Protein AF-A0A1W2CG75-F1 (afdb_monomer)

Solvent-accessible surface area (backbone atoms only — not comparable to full-atom values): 14588 Å² total; per-residue (Å²): 140,86,76,88,82,89,88,82,90,78,86,86,83,87,90,81,92,85,84,88,82,90,79,92,77,87,91,78,92,87,86,83,87,84,87,83,80,86,81,89,70,98,80,80,89,56,67,46,68,79,80,46,62,81,39,67,31,25,18,60,42,40,26,74,78,61,31,63,54,47,16,45,19,46,30,56,9,50,51,56,54,48,52,44,49,51,52,38,46,58,55,46,71,78,49,66,91,87,52,25,35,79,79,51,88,42,75,57,55,77,76,45,51,65,92,50,36,82,64,42,26,59,67,50,49,52,49,51,52,53,49,53,57,50,49,31,54,37,17,46,70,50,38,80,80,70,54,43,21,58,47,48,44,50,50,53,50,48,10,38,51,50,34,50,53,53,49,70,74,43,68,68,80,58,44,49,88,66,84,82,68,74,88,60,85,62,48,61,34,70,65,69,75,48,62,56,68,51,56,58,51,68,58,89,52,87,69,53,91,86,41,74,86,22,77,93,37,25,88,40,66,73,62,69,85,87,88,87,82,90,132

Secondary structure (DSSP, 8-state):
----------------------------S---S---------------HHHHTT-TT--HHHHHHH-HHHHHHHHHHHHHHHHHHHHHHHHHHTS-TT-BGGGS--SHHHHS-GGGTTT-BHHHHHHHHHHHHHHHHHHHTT-----SSHHHHHHHHHHHHHHHHHHHHS-TTTS--TTS----TTHHHHHHTS-HHHHHHTSSPPPPTTSTTSGGGTTS-TTSS-SSS--

Structure (mmCIF, N/CA/C/O backbone):
data_AF-A0A1W2CG75-F1
#
_entry.id   AF-A0A1W2CG75-F1
#
loop_
_atom_site.group_PDB
_atom_site.id
_atom_site.type_symbol
_atom_site.label_atom_id
_atom_site.label_alt_id
_atom_site.label_comp_id
_atom_site.label_asym_id
_atom_site.label_entity_id
_atom_site.label_seq_id
_atom_site.pdbx_PDB_ins_code
_atom_site.Cartn_x
_atom_site.Cartn_y
_atom_site.Cartn_z
_atom_site.occupancy
_atom_site.B_iso_or_equiv
_atom_site.auth_seq_id
_atom_site.auth_comp_id
_atom_site.auth_asym_id
_atom_site.auth_atom_id
_atom_site.pdbx_PDB_model_num
ATOM 1 N N . MET A 1 1 ? -61.234 62.259 -27.366 1.00 42.19 1 MET A N 1
ATOM 2 C CA . MET A 1 1 ? -59.955 62.159 -26.633 1.00 42.19 1 MET A CA 1
ATOM 3 C C . MET A 1 1 ? -58.916 61.654 -27.621 1.00 42.19 1 MET A C 1
ATOM 5 O O . MET A 1 1 ? -59.066 60.572 -28.166 1.00 42.19 1 MET A O 1
ATOM 9 N N . ALA A 1 2 ? -58.030 62.573 -27.986 1.00 33.81 2 ALA A N 1
ATOM 10 C CA . ALA A 1 2 ? -57.120 62.623 -29.136 1.00 33.81 2 ALA A CA 1
ATOM 11 C C . ALA A 1 2 ? -55.758 61.966 -28.809 1.00 33.81 2 ALA A C 1
ATOM 13 O O . ALA A 1 2 ? -55.454 61.846 -27.632 1.00 33.81 2 ALA A O 1
ATOM 14 N N . HIS A 1 3 ? -54.846 61.567 -29.703 1.00 32.91 3 HIS A N 1
ATOM 15 C CA . HIS A 1 3 ? -54.695 61.576 -31.165 1.00 32.91 3 HIS A CA 1
ATOM 16 C C . HIS A 1 3 ? -53.514 60.609 -31.481 1.00 32.91 3 HIS A C 1
ATOM 18 O O . HIS A 1 3 ? -52.529 60.599 -30.748 1.00 32.91 3 HIS A O 1
ATOM 24 N N . LYS A 1 4 ? -53.564 59.841 -32.584 1.00 38.38 4 LYS A N 1
ATOM 25 C CA . LYS A 1 4 ? -52.361 59.415 -33.359 1.00 38.38 4 LYS A CA 1
ATOM 26 C C . LYS A 1 4 ? -51.575 60.678 -33.790 1.00 38.38 4 LYS A C 1
ATOM 28 O O . LYS A 1 4 ? -52.270 61.672 -34.013 1.00 38.38 4 LYS A O 1
ATOM 33 N N . PRO A 1 5 ? -50.233 60.687 -34.011 1.00 41.50 5 PRO A N 1
ATOM 34 C CA . PRO A 1 5 ? -49.658 60.123 -35.257 1.00 41.50 5 PRO A CA 1
ATOM 35 C C . PRO A 1 5 ? -48.157 59.691 -35.273 1.00 41.50 5 PRO A C 1
ATOM 37 O O . PRO A 1 5 ? -47.325 60.227 -34.558 1.00 41.50 5 PRO A O 1
ATOM 40 N N . THR A 1 6 ? -47.872 58.683 -36.115 1.00 35.47 6 THR A N 1
ATOM 41 C CA . THR A 1 6 ? -46.955 58.585 -37.295 1.00 35.47 6 THR A CA 1
ATOM 42 C C . THR A 1 6 ? -45.613 59.386 -37.421 1.00 35.47 6 THR A C 1
ATOM 44 O O . THR A 1 6 ? -45.336 60.260 -36.614 1.00 35.47 6 THR A O 1
ATOM 47 N N . PRO A 1 7 ? -44.724 59.070 -38.407 1.00 54.69 7 PRO A N 1
ATOM 48 C CA . PRO A 1 7 ? -43.283 58.823 -38.220 1.00 54.69 7 PRO A CA 1
ATOM 49 C C . PRO A 1 7 ? -42.386 59.861 -38.943 1.00 54.69 7 PRO A C 1
ATOM 51 O O . PRO A 1 7 ? -42.894 60.762 -39.603 1.00 54.69 7 PRO A O 1
ATOM 54 N N . SER A 1 8 ? -41.052 59.721 -38.922 1.00 31.75 8 SER A N 1
ATOM 55 C CA . SER A 1 8 ? -40.214 60.320 -39.980 1.00 31.75 8 SER A CA 1
ATOM 56 C C . SER A 1 8 ? -38.826 59.688 -40.085 1.00 31.75 8 SER A C 1
ATOM 58 O O . SER A 1 8 ? -38.009 59.768 -39.176 1.00 31.75 8 SER A O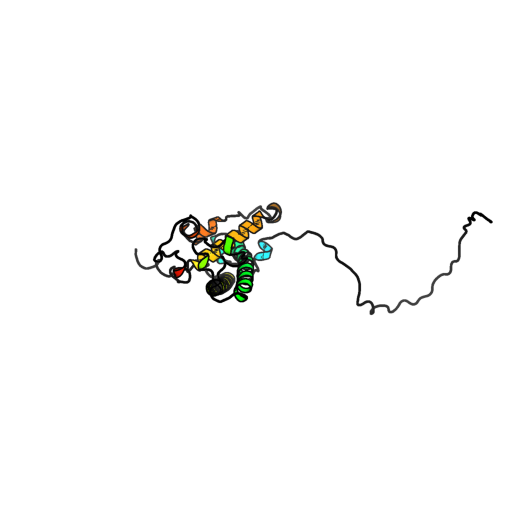 1
ATOM 60 N N . SER A 1 9 ? -38.562 59.132 -41.265 1.00 33.94 9 SER A N 1
ATOM 61 C CA . SER A 1 9 ? -37.244 58.897 -41.858 1.00 33.94 9 SER A CA 1
ATOM 62 C C . SER A 1 9 ? -36.391 60.170 -41.920 1.00 33.94 9 SER A C 1
ATOM 64 O O . SER A 1 9 ? -36.967 61.242 -42.134 1.00 33.94 9 SER A O 1
ATOM 66 N N . LYS A 1 10 ? -35.057 60.027 -41.888 1.00 36.34 10 LYS A N 1
ATOM 67 C CA . LYS A 1 10 ? -34.089 60.581 -42.866 1.00 36.34 10 LYS A CA 1
ATOM 68 C C . LYS A 1 10 ? -32.646 60.472 -42.338 1.00 36.34 10 LYS A C 1
ATOM 70 O O . LYS A 1 10 ? -32.276 61.142 -41.384 1.00 36.34 10 LYS A O 1
ATOM 75 N N . GLU A 1 11 ? -31.840 59.660 -43.020 1.00 34.34 11 GLU A N 1
ATOM 76 C CA . GLU A 1 11 ? -30.407 59.908 -43.277 1.00 34.34 11 GLU A CA 1
ATOM 77 C C . GLU A 1 11 ? -30.195 61.349 -43.811 1.00 34.34 11 GLU A C 1
ATOM 79 O O . GLU A 1 11 ? -31.144 61.869 -44.416 1.00 34.34 11 GLU A O 1
ATOM 84 N N . PRO A 1 12 ? -29.008 62.012 -43.693 1.00 41.44 12 PRO A N 1
ATOM 85 C CA . PRO A 1 12 ? -27.819 61.539 -44.426 1.00 41.44 12 PRO A CA 1
ATOM 86 C C . PRO A 1 12 ? -26.401 62.023 -43.995 1.00 41.44 12 PRO A C 1
ATOM 88 O O . PRO A 1 12 ? -26.209 62.937 -43.204 1.00 41.44 12 PRO A O 1
ATOM 91 N N . ASN A 1 13 ? -25.420 61.418 -44.677 1.00 28.72 13 ASN A N 1
ATOM 92 C CA . ASN A 1 13 ? -24.175 61.965 -45.252 1.00 28.72 13 ASN A CA 1
ATOM 93 C C . ASN A 1 13 ? -23.041 62.600 -44.409 1.00 28.72 13 ASN A C 1
ATOM 95 O O . ASN A 1 13 ? -23.116 63.731 -43.951 1.00 28.72 13 ASN A O 1
ATOM 99 N N . MET A 1 14 ? -21.891 61.913 -44.503 1.00 27.62 14 MET A N 1
ATOM 100 C CA . MET A 1 14 ? -20.596 62.358 -45.063 1.00 27.62 14 MET A CA 1
ATOM 101 C C . MET A 1 14 ? -19.855 63.618 -44.550 1.00 27.62 14 MET A C 1
ATOM 103 O O . MET A 1 14 ? -20.253 64.749 -44.795 1.00 27.62 14 MET A O 1
ATOM 107 N N . LYS A 1 15 ? -18.585 63.331 -44.194 1.00 32.50 15 LYS A N 1
ATOM 108 C CA . LYS A 1 15 ? -17.316 64.035 -44.524 1.00 32.50 15 LYS A CA 1
ATOM 109 C C . LYS A 1 15 ? -16.876 65.250 -43.685 1.00 32.50 15 LYS A C 1
ATOM 111 O O . LYS A 1 15 ? -17.290 66.369 -43.941 1.00 32.50 15 LYS A O 1
ATOM 116 N N . SER A 1 16 ? -15.791 65.052 -42.930 1.00 36.25 16 SER A N 1
ATOM 117 C CA . SER A 1 16 ? -14.468 65.705 -43.112 1.00 36.25 16 SER A CA 1
ATOM 118 C C . SER A 1 16 ? -13.458 64.935 -42.233 1.00 36.25 16 SER A C 1
ATOM 120 O O . SER A 1 16 ? -13.765 64.590 -41.103 1.00 36.25 16 SER A O 1
ATOM 122 N N . ARG A 1 17 ? -12.380 64.309 -42.725 1.00 31.50 17 ARG A N 1
ATOM 123 C CA . ARG A 1 17 ? -11.099 64.819 -43.250 1.00 31.50 17 ARG A CA 1
ATOM 124 C C . ARG A 1 17 ? -10.475 65.936 -42.399 1.00 31.50 17 ARG A C 1
ATOM 126 O O . ARG A 1 17 ? -10.756 67.099 -42.639 1.00 31.50 17 ARG A O 1
ATOM 133 N N . ASN A 1 18 ? -9.555 65.560 -41.505 1.00 33.88 18 ASN A N 1
ATOM 134 C CA . ASN A 1 18 ? -8.252 66.217 -41.359 1.00 33.88 18 ASN A CA 1
ATOM 135 C C . ASN A 1 18 ? -7.201 65.242 -40.801 1.00 33.88 18 ASN A C 1
ATOM 137 O O . ASN A 1 18 ? -7.512 64.323 -40.053 1.00 33.88 18 ASN A O 1
ATOM 141 N N . LYS A 1 19 ? -5.983 65.409 -41.317 1.00 33.59 19 LYS A N 1
ATOM 142 C CA . LYS A 1 19 ? -4.799 64.538 -41.248 1.00 33.59 19 LYS A CA 1
ATOM 143 C C . LYS A 1 19 ? -3.873 64.962 -40.070 1.00 33.59 19 LYS A C 1
ATOM 145 O O . LYS A 1 19 ? -4.234 65.901 -39.367 1.00 33.59 19 LYS A O 1
ATOM 150 N N . PRO A 1 20 ? -2.749 64.258 -39.822 1.00 42.00 20 PRO A N 1
ATOM 151 C CA . PRO A 1 20 ? -2.248 63.880 -38.498 1.00 42.00 20 PRO A CA 1
ATOM 152 C C . PRO A 1 20 ? -1.325 64.931 -37.868 1.00 42.00 20 PRO A C 1
ATOM 154 O O . PRO A 1 20 ? -0.797 65.778 -38.582 1.00 42.00 20 PRO A O 1
ATOM 157 N N . ASN A 1 21 ? -1.057 64.804 -36.565 1.00 29.53 21 ASN A N 1
ATOM 158 C CA . ASN A 1 21 ? 0.247 65.175 -36.021 1.00 29.53 21 ASN A CA 1
ATOM 159 C C . ASN A 1 21 ? 0.585 64.377 -34.753 1.00 29.53 21 ASN A C 1
ATOM 161 O O . ASN A 1 21 ? -0.132 64.425 -33.759 1.00 29.53 21 ASN A O 1
ATOM 165 N N . GLU A 1 22 ? 1.663 63.611 -34.895 1.00 33.72 22 GLU A N 1
ATOM 166 C CA . GLU A 1 22 ? 2.703 63.241 -33.933 1.00 33.72 22 GLU A CA 1
ATOM 167 C C . GLU A 1 22 ? 2.470 63.560 -32.449 1.00 33.72 22 GLU A C 1
ATOM 169 O O . GLU A 1 22 ? 2.618 64.694 -32.001 1.00 33.72 22 GLU A O 1
ATOM 174 N N . SER A 1 23 ? 2.292 62.494 -31.672 1.00 35.03 23 SER A N 1
ATOM 175 C CA . SER A 1 23 ? 2.999 62.324 -30.400 1.00 35.03 23 SER A CA 1
ATOM 176 C C . SER A 1 23 ? 3.017 60.836 -30.037 1.00 35.03 23 SER A C 1
ATOM 178 O O . SER A 1 23 ? 2.298 60.376 -29.152 1.00 35.03 23 SER A O 1
ATOM 180 N N . GLU A 1 24 ? 3.826 60.064 -30.764 1.00 41.00 24 GLU A N 1
ATOM 181 C CA . GLU A 1 24 ? 4.338 58.791 -30.262 1.00 41.00 24 GLU A CA 1
ATOM 182 C C . GLU A 1 24 ? 5.302 59.092 -29.114 1.00 41.00 24 GLU A C 1
ATOM 184 O O . GLU A 1 24 ? 6.406 59.590 -29.338 1.00 41.00 24 GLU A O 1
ATOM 189 N N . LYS A 1 25 ? 4.867 58.822 -27.884 1.00 37.81 25 LYS A N 1
ATOM 190 C CA . LYS A 1 25 ? 5.660 58.176 -26.829 1.00 37.81 25 LYS A CA 1
ATOM 191 C C . LYS A 1 25 ? 4.837 58.102 -25.548 1.00 37.81 25 LYS A C 1
ATOM 193 O O . LYS A 1 25 ? 4.149 59.053 -25.187 1.00 37.81 25 LYS A O 1
ATOM 198 N N . THR A 1 26 ? 5.038 56.996 -24.834 1.00 33.47 26 THR A N 1
ATOM 199 C CA . THR A 1 26 ? 4.625 56.718 -23.446 1.00 33.47 26 THR A CA 1
ATOM 200 C C . THR A 1 26 ? 3.153 56.359 -23.221 1.00 33.47 26 THR A C 1
ATOM 202 O O . THR A 1 26 ? 2.381 57.178 -22.743 1.00 33.47 26 THR A O 1
ATOM 205 N N . ILE A 1 27 ? 2.799 55.096 -23.501 1.00 33.00 27 ILE A N 1
ATOM 206 C CA . ILE A 1 27 ? 1.827 54.322 -22.703 1.00 33.00 27 ILE A CA 1
ATOM 207 C C . ILE A 1 27 ? 2.346 52.874 -22.611 1.00 33.00 27 ILE A C 1
ATOM 209 O O . ILE A 1 27 ? 1.878 51.974 -23.299 1.00 33.00 27 ILE A O 1
ATOM 213 N N . GLU A 1 28 ? 3.368 52.672 -21.789 1.00 36.75 28 GLU A N 1
ATOM 214 C CA . GLU A 1 28 ? 3.550 51.431 -21.033 1.00 36.75 28 GLU A CA 1
ATOM 215 C C . GLU A 1 28 ? 3.392 51.834 -19.564 1.00 36.75 28 GLU A C 1
ATOM 217 O O . GLU A 1 28 ? 3.806 52.931 -19.199 1.00 36.75 28 GLU A O 1
ATOM 222 N N . GLU A 1 29 ? 2.782 50.960 -18.763 1.00 40.16 29 GLU A N 1
ATOM 223 C CA . GLU A 1 29 ? 2.487 51.129 -17.328 1.00 40.16 29 GLU A CA 1
ATOM 224 C C . GLU A 1 29 ? 1.211 51.918 -16.984 1.00 40.16 29 GLU A C 1
ATOM 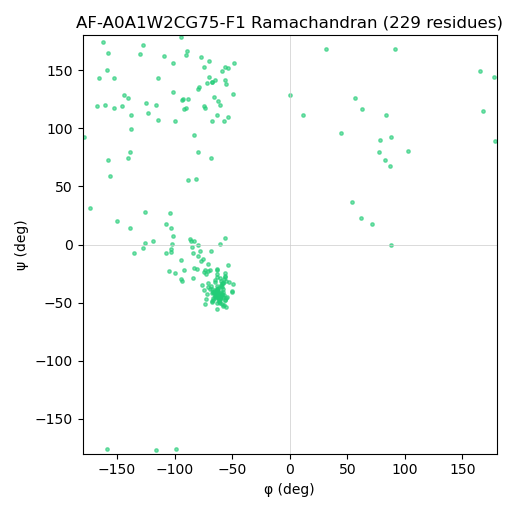226 O O . GLU A 1 29 ? 1.260 53.038 -16.501 1.00 40.16 29 GLU A O 1
ATOM 231 N N . GLU A 1 30 ? 0.049 51.292 -17.203 1.00 36.06 30 GLU A N 1
ATOM 232 C CA . GLU A 1 30 ? -1.046 51.200 -16.212 1.00 36.06 30 GLU A CA 1
ATOM 233 C C . GLU A 1 30 ? -2.236 50.451 -16.836 1.00 36.06 30 GLU A C 1
ATOM 235 O O . GLU A 1 30 ? -3.121 51.032 -17.455 1.00 36.06 30 GLU A O 1
ATOM 240 N N . ASN A 1 31 ? -2.244 49.123 -16.705 1.00 30.28 31 ASN A N 1
ATOM 241 C CA . ASN A 1 31 ? -3.458 48.303 -16.808 1.00 30.28 31 ASN A CA 1
ATOM 242 C C . ASN A 1 31 ? -3.246 46.992 -16.040 1.00 30.28 31 ASN A C 1
ATOM 244 O O . ASN A 1 31 ? -3.311 45.884 -16.570 1.00 30.28 31 ASN A O 1
ATOM 248 N N . THR A 1 32 ? -2.960 47.132 -14.750 1.00 39.25 32 THR A N 1
ATOM 249 C CA . THR A 1 32 ? -3.020 46.044 -13.777 1.00 39.25 32 THR A CA 1
ATOM 250 C C . THR A 1 32 ? -4.447 45.993 -13.222 1.00 39.25 32 THR A C 1
ATOM 252 O O . THR A 1 32 ? -4.940 46.983 -12.695 1.00 39.25 32 THR A O 1
ATOM 255 N N . MET A 1 33 ? -5.082 44.816 -13.316 1.00 36.78 33 MET A N 1
ATOM 256 C CA . MET A 1 33 ? -6.407 44.437 -12.781 1.00 36.78 33 MET A CA 1
ATOM 257 C C . MET A 1 33 ? -7.666 44.893 -13.544 1.00 36.78 33 MET A C 1
ATOM 259 O O . MET A 1 33 ? -8.338 45.843 -13.157 1.00 36.78 33 MET A O 1
ATOM 263 N N . LYS A 1 34 ? -8.137 44.062 -14.484 1.00 36.88 34 LYS A N 1
ATOM 264 C CA . LYS A 1 34 ? -9.244 43.093 -14.280 1.00 36.88 34 LYS A CA 1
ATOM 265 C C . LYS A 1 34 ? -9.772 42.583 -15.622 1.00 36.88 34 LYS A C 1
ATOM 267 O O . LYS A 1 34 ? -9.875 43.330 -16.583 1.00 36.88 34 LYS A O 1
ATOM 272 N N . SER A 1 35 ? -10.252 41.341 -15.576 1.00 30.64 35 SER A N 1
ATOM 273 C CA . SER A 1 35 ? -11.048 40.641 -16.588 1.00 30.64 35 SER A CA 1
ATOM 274 C C . SER A 1 35 ? -10.256 39.902 -17.662 1.00 30.64 35 SER A C 1
ATOM 276 O O . SER A 1 35 ? -10.062 40.407 -18.759 1.00 30.64 35 SER A O 1
ATOM 278 N N . THR A 1 36 ? -9.991 38.616 -17.426 1.00 28.88 36 THR A N 1
ATOM 279 C CA . THR A 1 36 ? -10.579 37.617 -18.330 1.00 28.88 36 THR A CA 1
ATOM 280 C C . THR A 1 36 ? -10.933 36.351 -17.556 1.00 28.88 36 THR A C 1
ATOM 282 O O . THR A 1 36 ? -10.106 35.719 -16.909 1.00 28.88 36 THR A O 1
ATOM 285 N N . THR A 1 37 ? -12.224 36.055 -17.586 1.00 33.00 37 THR A N 1
ATOM 286 C CA . THR A 1 37 ? -12.889 34.866 -17.070 1.00 33.00 37 THR A CA 1
ATOM 287 C C . THR A 1 37 ? -12.540 33.642 -17.921 1.00 33.00 37 THR A C 1
ATOM 289 O O . THR A 1 37 ? -12.422 33.763 -19.136 1.00 33.00 37 THR A O 1
ATOM 292 N N . LYS A 1 38 ? -12.419 32.493 -17.241 1.00 40.41 38 LYS A N 1
ATOM 293 C CA . LYS A 1 38 ? -12.495 31.091 -17.701 1.00 40.41 38 LYS A CA 1
ATOM 294 C C . LYS A 1 38 ? -12.739 30.848 -19.196 1.00 40.41 38 LYS A C 1
ATOM 296 O O . LYS A 1 38 ? -13.805 31.190 -19.697 1.00 40.41 38 LYS A O 1
ATOM 301 N N . ASN A 1 39 ? -11.881 30.009 -19.776 1.00 29.12 39 ASN A N 1
ATOM 302 C CA . ASN A 1 39 ? -12.309 28.948 -20.685 1.00 29.12 39 ASN A CA 1
ATOM 303 C C . ASN A 1 39 ? -11.810 27.605 -20.132 1.00 29.12 39 ASN A C 1
ATOM 305 O O . ASN A 1 39 ? -10.610 27.369 -20.069 1.00 29.12 39 ASN A O 1
ATOM 309 N N . ASN A 1 40 ? -12.754 26.760 -19.707 1.00 42.44 40 ASN A N 1
ATOM 310 C CA . ASN A 1 40 ? -12.557 25.317 -19.613 1.00 42.44 40 ASN A CA 1
ATOM 311 C C . ASN A 1 40 ? -12.372 24.785 -21.039 1.00 42.44 40 ASN A C 1
ATOM 313 O O . ASN A 1 40 ? -13.265 24.975 -21.867 1.00 42.44 40 ASN A O 1
ATOM 317 N N . SER A 1 41 ? -11.295 24.051 -21.283 1.00 35.34 41 SER A N 1
ATOM 318 C CA . SER A 1 41 ? -11.256 23.010 -22.307 1.00 35.34 41 SER A CA 1
ATOM 319 C C . SER A 1 41 ? -10.821 21.718 -21.625 1.00 35.34 41 SER A C 1
ATOM 321 O O . SER A 1 41 ? -9.784 21.684 -20.972 1.00 35.34 41 SER A O 1
ATOM 323 N N . GLN A 1 42 ? -11.661 20.689 -21.725 1.00 46.25 42 GLN A N 1
ATOM 324 C CA . GLN A 1 42 ? -11.264 19.295 -21.539 1.00 46.25 42 GLN A CA 1
ATOM 325 C C . GLN A 1 42 ? -10.142 18.991 -22.536 1.00 46.25 42 GLN A C 1
ATOM 327 O O . GLN A 1 42 ? -10.430 18.943 -23.726 1.00 46.25 42 GLN A O 1
ATOM 332 N N . ASP A 1 43 ? -8.903 18.875 -22.068 1.00 43.88 43 ASP A N 1
ATOM 333 C CA . ASP A 1 43 ? -7.774 18.269 -22.790 1.00 43.88 43 ASP A CA 1
ATOM 334 C C . ASP A 1 43 ? -6.547 18.315 -21.865 1.00 43.88 43 ASP A C 1
ATOM 336 O O . ASP A 1 43 ? -5.903 19.357 -21.804 1.00 43.88 43 ASP A O 1
ATOM 340 N N . ASP A 1 44 ? -6.297 17.252 -21.081 1.00 45.09 44 ASP A N 1
ATOM 341 C CA . ASP A 1 44 ? -4.932 16.833 -20.671 1.00 45.09 44 ASP A CA 1
ATOM 342 C C . ASP A 1 44 ? -4.892 15.485 -19.903 1.00 45.09 44 ASP A C 1
ATOM 344 O O . ASP A 1 44 ? -4.100 15.290 -18.987 1.00 45.09 44 ASP A O 1
ATOM 348 N N . THR A 1 45 ? -5.792 14.533 -20.175 1.00 50.97 45 THR A N 1
ATOM 349 C CA . THR A 1 45 ? -5.842 13.273 -19.395 1.00 50.97 45 THR A CA 1
ATOM 350 C C . THR A 1 45 ? -4.922 12.210 -19.995 1.00 50.97 45 THR A C 1
ATOM 352 O O . THR A 1 45 ? -5.373 11.127 -20.354 1.00 50.97 45 THR A O 1
ATOM 355 N N . THR A 1 46 ? -3.638 12.537 -20.157 1.00 58.56 46 THR A N 1
ATOM 356 C CA . THR A 1 46 ? -2.634 11.603 -20.683 1.00 58.56 46 THR A CA 1
ATOM 357 C C . THR A 1 46 ? -1.610 11.276 -19.606 1.00 58.56 46 THR A C 1
ATOM 359 O O . THR A 1 46 ? -0.766 12.104 -19.283 1.00 58.56 46 THR A O 1
ATOM 362 N N . LEU A 1 47 ? -1.663 10.060 -19.057 1.00 67.06 47 LEU A N 1
ATOM 363 C CA . LEU A 1 47 ? -0.583 9.533 -18.224 1.00 67.06 47 LEU A CA 1
ATOM 364 C C . LEU A 1 47 ? 0.493 8.946 -19.144 1.00 67.06 47 LEU A C 1
ATOM 366 O O . LEU A 1 47 ? 0.382 7.801 -19.574 1.00 67.06 47 LEU A O 1
ATOM 370 N N . ALA A 1 48 ? 1.516 9.730 -19.481 1.00 66.44 48 ALA A N 1
ATOM 371 C CA . ALA A 1 48 ? 2.648 9.231 -20.252 1.00 66.44 48 ALA A CA 1
ATOM 372 C C . ALA A 1 48 ? 3.765 8.756 -19.315 1.00 66.44 48 ALA A C 1
ATOM 374 O O . ALA A 1 48 ? 4.287 9.523 -18.511 1.00 66.44 48 ALA A O 1
ATOM 375 N N . VAL A 1 49 ? 4.205 7.504 -19.479 1.00 67.62 49 VAL A N 1
ATOM 376 C CA . VAL A 1 49 ? 5.294 6.895 -18.684 1.00 67.62 49 VAL A CA 1
ATOM 377 C C . VAL A 1 49 ? 6.542 7.779 -18.641 1.00 67.62 49 VAL A C 1
ATOM 379 O O . VAL A 1 49 ? 7.176 7.934 -17.601 1.00 67.62 49 VAL A O 1
ATOM 382 N N . LYS A 1 50 ? 6.887 8.390 -19.780 1.00 70.88 50 LYS A N 1
ATOM 383 C CA . LYS A 1 50 ? 8.053 9.275 -19.919 1.00 70.88 50 LYS A CA 1
ATOM 384 C C . LYS A 1 50 ? 7.991 10.476 -18.981 1.00 70.88 50 LYS A C 1
ATOM 386 O O . LYS A 1 50 ? 9.031 10.864 -18.461 1.00 70.88 50 LYS A O 1
ATOM 391 N N . ASP A 1 51 ? 6.797 10.997 -18.737 1.00 78.38 51 ASP A N 1
ATOM 392 C CA . ASP A 1 51 ? 6.583 12.179 -17.903 1.00 78.38 51 ASP A CA 1
ATOM 393 C C . ASP A 1 51 ? 6.679 11.836 -16.408 1.00 78.38 51 ASP A C 1
ATOM 395 O O . ASP A 1 51 ? 6.832 12.724 -15.574 1.00 78.38 51 ASP A O 1
ATOM 399 N N . TYR A 1 52 ? 6.645 10.542 -16.072 1.00 84.50 52 TYR A N 1
ATOM 400 C CA . TYR A 1 52 ? 6.690 10.036 -14.702 1.00 84.50 52 TYR A CA 1
ATOM 401 C C . TYR A 1 52 ? 8.055 9.462 -14.291 1.00 84.50 52 TYR A C 1
ATOM 403 O O . TYR A 1 52 ? 8.267 9.154 -13.121 1.00 84.50 52 TYR A O 1
ATOM 411 N N . ARG A 1 53 ? 9.015 9.343 -15.219 1.00 89.00 53 ARG A N 1
ATOM 412 C CA . ARG A 1 53 ? 10.362 8.800 -14.938 1.00 89.00 53 ARG A CA 1
ATOM 413 C C . ARG A 1 53 ? 11.175 9.636 -13.952 1.00 89.00 53 ARG A C 1
ATOM 415 O O . ARG A 1 53 ? 12.012 9.090 -13.242 1.00 89.00 53 ARG A O 1
ATO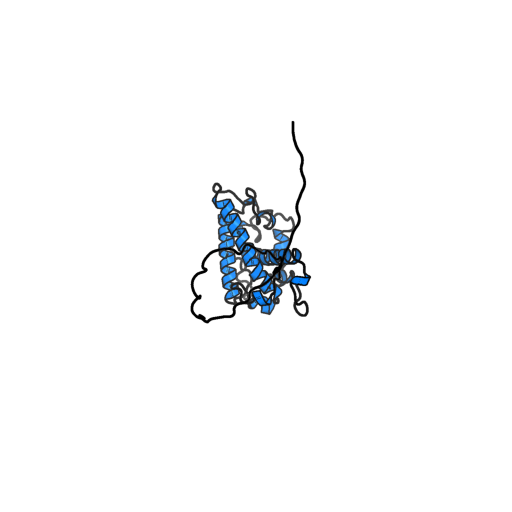M 422 N N . ASP A 1 54 ? 10.911 10.937 -13.899 1.00 90.75 54 ASP A N 1
ATOM 423 C CA . ASP A 1 54 ? 11.549 11.861 -12.956 1.00 90.75 54 ASP A CA 1
ATOM 424 C C . ASP A 1 54 ? 10.817 11.919 -11.597 1.00 90.75 54 ASP A C 1
ATOM 426 O O . ASP A 1 54 ? 11.171 12.722 -10.731 1.00 90.75 54 ASP A O 1
ATOM 430 N N . HIS A 1 55 ? 9.787 11.086 -11.393 1.00 95.31 55 HIS A N 1
ATOM 431 C CA . HIS A 1 55 ? 9.028 11.043 -10.148 1.00 95.31 55 HIS A CA 1
ATOM 432 C C . HIS A 1 55 ? 9.895 10.572 -8.971 1.00 95.31 55 HIS A C 1
ATOM 434 O O . HIS A 1 55 ? 10.690 9.641 -9.093 1.00 95.31 55 HIS A O 1
ATOM 440 N N . GLU A 1 56 ? 9.707 11.163 -7.787 1.00 95.94 56 GLU A N 1
ATOM 441 C CA . GLU A 1 56 ? 10.527 10.859 -6.602 1.00 95.94 56 GLU A CA 1
ATOM 442 C C . GLU A 1 56 ? 10.407 9.408 -6.111 1.00 95.94 56 GLU A C 1
ATOM 444 O O . GLU A 1 56 ? 11.293 8.913 -5.418 1.00 95.94 56 GLU A O 1
ATOM 449 N N . ALA A 1 57 ? 9.310 8.735 -6.461 1.00 97.44 57 ALA A N 1
ATOM 450 C CA . ALA A 1 57 ? 9.067 7.329 -6.157 1.00 97.44 57 ALA A CA 1
ATOM 451 C C . ALA A 1 57 ? 9.328 6.402 -7.357 1.00 97.44 57 ALA A C 1
ATOM 453 O O . ALA A 1 57 ? 9.024 5.213 -7.275 1.00 97.44 57 ALA A O 1
ATOM 454 N N . TRP A 1 58 ? 9.871 6.916 -8.468 1.00 97.62 58 TRP A N 1
ATOM 455 C CA . TRP A 1 58 ? 10.259 6.075 -9.596 1.00 97.62 58 TRP A CA 1
ATOM 456 C C . TRP A 1 58 ? 11.357 5.099 -9.168 1.00 97.62 58 TRP A C 1
ATOM 458 O O . TRP A 1 58 ? 12.418 5.502 -8.689 1.00 97.62 58 TRP A O 1
ATOM 468 N N . SER A 1 59 ? 11.109 3.802 -9.350 1.00 97.38 59 SER A N 1
ATOM 469 C CA . SER A 1 59 ? 12.078 2.756 -9.030 1.00 97.38 59 SER A CA 1
ATOM 470 C C . SER A 1 59 ? 12.799 2.292 -10.287 1.00 97.38 59 SER A C 1
ATOM 472 O O . SER A 1 59 ? 12.255 1.526 -11.083 1.00 97.38 59 SER A O 1
ATOM 474 N N . ALA A 1 60 ? 14.066 2.688 -10.423 1.00 96.06 60 ALA A N 1
ATOM 475 C CA . ALA A 1 60 ? 14.942 2.148 -11.463 1.00 96.06 60 ALA A CA 1
ATOM 476 C C . ALA A 1 60 ? 15.101 0.620 -11.342 1.00 96.06 60 ALA A C 1
ATOM 478 O O . ALA A 1 60 ? 15.191 -0.072 -12.350 1.00 96.06 60 ALA A O 1
ATOM 479 N N . SER A 1 61 ? 15.072 0.092 -10.112 1.00 95.94 61 SER A N 1
ATOM 480 C CA . SER A 1 61 ? 15.140 -1.347 -9.841 1.00 95.94 61 SER A CA 1
ATOM 481 C C . SER A 1 61 ? 13.915 -2.085 -10.392 1.00 95.94 61 SER A C 1
ATOM 483 O O . SER A 1 61 ? 14.081 -3.090 -11.079 1.00 95.94 61 SER A O 1
ATOM 485 N N . LEU A 1 62 ? 12.697 -1.574 -10.167 1.00 96.25 62 LEU A N 1
ATOM 486 C CA . LEU A 1 62 ? 11.485 -2.188 -10.726 1.00 96.25 62 LEU A CA 1
ATOM 487 C C . LEU A 1 62 ? 11.476 -2.121 -12.249 1.00 96.25 62 LEU A C 1
ATOM 489 O O . LEU A 1 62 ? 11.133 -3.098 -12.906 1.00 96.25 62 LEU A O 1
ATOM 493 N N . GLU A 1 63 ? 11.883 -0.984 -12.807 1.00 94.50 63 GLU A N 1
ATOM 494 C CA . GLU A 1 63 ? 11.956 -0.825 -14.252 1.00 94.50 63 GLU A CA 1
ATOM 495 C C . GLU A 1 63 ? 12.920 -1.826 -14.897 1.00 94.50 63 GLU A C 1
ATOM 497 O O . GLU A 1 63 ? 12.577 -2.444 -15.903 1.00 94.50 63 GLU A O 1
ATOM 502 N N . GLU A 1 64 ? 14.113 -1.992 -14.327 1.00 94.12 64 GLU A N 1
ATOM 503 C CA . GLU A 1 64 ? 15.135 -2.885 -14.870 1.00 94.12 64 GLU A CA 1
ATOM 504 C C . GLU A 1 64 ? 14.681 -4.352 -14.881 1.00 94.12 64 GLU A C 1
ATOM 506 O O . GLU A 1 64 ? 14.942 -5.063 -15.852 1.00 94.12 64 GLU A O 1
ATOM 511 N N . HIS A 1 65 ? 13.986 -4.799 -13.831 1.00 93.75 65 HIS A N 1
ATOM 512 C CA . HIS A 1 65 ? 13.641 -6.212 -13.646 1.00 93.75 65 HIS A CA 1
ATOM 513 C C . HIS A 1 65 ? 12.256 -6.582 -14.194 1.00 93.75 65 HIS A C 1
ATOM 515 O O . HIS A 1 65 ? 12.071 -7.698 -14.676 1.00 93.75 65 HIS A O 1
ATOM 521 N N . PHE A 1 66 ? 11.299 -5.651 -14.162 1.00 93.56 66 PHE A N 1
ATOM 522 C CA . PHE A 1 66 ? 9.886 -5.916 -14.464 1.00 93.56 66 PHE A CA 1
ATOM 523 C C . PHE A 1 66 ? 9.295 -4.978 -15.530 1.00 93.56 66 PHE A C 1
ATOM 525 O O . PHE A 1 66 ? 8.152 -5.149 -15.958 1.00 93.56 66 PHE A O 1
ATOM 532 N N . GLY A 1 67 ? 10.078 -4.008 -16.006 1.00 91.50 67 GLY A N 1
ATOM 533 C CA . GLY A 1 67 ? 9.692 -3.069 -17.053 1.00 91.50 67 GLY A CA 1
ATOM 534 C C . GLY A 1 67 ? 9.070 -1.774 -16.532 1.00 91.50 67 GLY A C 1
ATOM 535 O O . GLY A 1 67 ? 8.707 -1.626 -15.364 1.00 91.50 67 GLY A O 1
ATOM 536 N N . SER A 1 68 ? 8.931 -0.800 -17.431 1.00 90.44 68 SER A N 1
ATOM 537 C CA . SER A 1 68 ? 8.495 0.559 -17.089 1.00 90.44 68 SER A CA 1
ATOM 538 C C . SER A 1 68 ? 7.078 0.622 -16.514 1.00 90.44 68 SER A C 1
ATOM 540 O O . SER A 1 68 ? 6.790 1.522 -15.730 1.00 90.44 68 SER A O 1
ATOM 542 N N . TRP A 1 69 ? 6.217 -0.354 -16.834 1.00 90.12 69 TRP A N 1
ATOM 543 C CA . TRP A 1 69 ? 4.895 -0.479 -16.216 1.00 90.12 69 TRP A CA 1
ATOM 544 C C . TRP A 1 69 ? 4.980 -0.713 -14.707 1.00 90.12 69 TRP A C 1
ATOM 546 O O . TRP A 1 69 ? 4.234 -0.083 -13.968 1.00 90.12 69 TRP A O 1
ATOM 556 N N . ALA A 1 70 ? 5.902 -1.554 -14.230 1.00 94.44 70 ALA A N 1
ATOM 557 C CA . ALA A 1 70 ? 6.059 -1.817 -12.800 1.00 94.44 70 ALA A CA 1
ATOM 558 C C . ALA A 1 70 ? 6.520 -0.563 -12.041 1.00 94.44 70 ALA A C 1
ATOM 560 O O . ALA A 1 70 ? 5.969 -0.209 -10.998 1.00 94.44 70 ALA A O 1
ATOM 561 N N . ALA A 1 71 ? 7.498 0.157 -12.600 1.00 95.25 71 ALA A N 1
ATOM 562 C CA . ALA A 1 71 ? 7.985 1.404 -12.017 1.00 95.25 71 ALA A CA 1
ATOM 563 C C . ALA A 1 71 ? 6.918 2.508 -12.022 1.00 95.25 71 ALA A C 1
ATOM 565 O O . ALA A 1 71 ? 6.756 3.190 -11.009 1.00 95.25 71 ALA A O 1
ATOM 566 N N . LEU A 1 72 ? 6.162 2.645 -13.118 1.00 93.19 72 LEU A N 1
ATOM 567 C CA . LEU A 1 72 ? 5.020 3.555 -13.193 1.00 93.19 72 LEU A CA 1
ATOM 568 C C . LEU A 1 72 ? 3.951 3.181 -12.170 1.00 93.19 72 LEU A C 1
ATOM 570 O O . LEU A 1 72 ? 3.510 4.049 -11.430 1.00 93.19 72 LEU A O 1
ATOM 574 N N . SER A 1 73 ? 3.567 1.905 -12.116 1.00 94.62 73 SER A N 1
ATOM 575 C CA . SER A 1 73 ? 2.511 1.407 -11.233 1.00 94.62 73 SER A CA 1
ATOM 576 C C . SER A 1 73 ? 2.822 1.690 -9.775 1.00 94.62 73 SER A C 1
ATOM 578 O O . SER A 1 73 ? 1.975 2.177 -9.034 1.00 94.62 73 SER A O 1
ATOM 580 N N . PHE A 1 74 ? 4.069 1.464 -9.358 1.00 97.75 74 PHE A N 1
ATOM 581 C CA . PHE A 1 74 ? 4.472 1.835 -8.012 1.00 97.75 74 PHE A CA 1
ATOM 582 C C . PHE A 1 74 ? 4.485 3.356 -7.819 1.00 97.75 74 PHE A C 1
ATOM 584 O O . PHE A 1 74 ? 3.926 3.844 -6.843 1.00 97.75 74 PHE A O 1
ATOM 591 N N . ALA A 1 75 ? 5.099 4.116 -8.729 1.00 96.69 75 ALA A N 1
ATOM 592 C CA . ALA A 1 75 ? 5.245 5.560 -8.576 1.00 96.69 75 ALA A CA 1
ATOM 593 C C . ALA A 1 75 ? 3.886 6.281 -8.550 1.00 96.69 75 ALA A C 1
ATOM 595 O O . ALA A 1 75 ? 3.596 6.974 -7.578 1.00 96.69 75 ALA A O 1
ATOM 596 N N . PHE A 1 76 ? 3.060 6.081 -9.578 1.00 94.69 76 PHE A N 1
ATOM 597 C CA . PHE A 1 76 ? 1.740 6.692 -9.724 1.00 94.69 76 PHE A CA 1
ATOM 598 C C . PHE A 1 76 ? 0.758 6.164 -8.678 1.00 94.69 76 PHE A C 1
ATOM 600 O O . PHE A 1 76 ? 0.143 6.947 -7.955 1.00 94.69 76 PHE A O 1
ATOM 607 N N . GLY A 1 77 ? 0.676 4.840 -8.520 1.00 96.62 77 GLY A N 1
ATOM 608 C CA . GLY A 1 77 ? -0.176 4.226 -7.506 1.00 96.62 77 GLY A CA 1
ATOM 609 C C . GLY A 1 77 ? 0.168 4.685 -6.088 1.00 96.62 77 GLY A C 1
ATOM 610 O O . GLY A 1 77 ? -0.728 4.868 -5.272 1.00 96.62 77 GLY A O 1
ATOM 611 N N . SER A 1 78 ? 1.446 4.960 -5.792 1.00 98.06 78 SER A N 1
ATOM 612 C CA . SER A 1 78 ? 1.861 5.449 -4.469 1.00 98.06 78 SER A CA 1
ATOM 613 C C . SER A 1 78 ? 1.438 6.884 -4.156 1.00 98.06 78 SER A C 1
ATOM 615 O O . SER A 1 78 ? 1.401 7.246 -2.978 1.00 98.06 78 SER A O 1
ATOM 617 N N . ASP A 1 79 ? 1.168 7.712 -5.167 1.00 97.00 79 ASP A N 1
ATOM 618 C CA . ASP A 1 79 ? 0.567 9.031 -4.964 1.00 97.00 79 ASP A CA 1
ATOM 619 C C . ASP A 1 79 ? -0.908 8.869 -4.617 1.00 97.00 79 ASP A C 1
ATOM 621 O O . ASP A 1 79 ? -1.343 9.355 -3.573 1.00 97.00 79 ASP A O 1
ATOM 625 N N . PHE A 1 80 ? -1.641 8.105 -5.430 1.00 95.19 80 PHE A N 1
ATOM 626 C CA . PHE A 1 80 ? -3.070 7.885 -5.232 1.00 95.19 80 PHE A CA 1
ATOM 627 C C . PHE A 1 80 ? -3.369 7.212 -3.885 1.00 95.19 80 PHE A C 1
ATOM 629 O O . PHE A 1 80 ? -4.119 7.747 -3.071 1.00 95.19 80 PHE A O 1
ATOM 636 N N . LEU A 1 81 ? -2.677 6.112 -3.579 1.00 98.38 81 LEU A N 1
ATOM 637 C CA . LEU A 1 81 ? -2.833 5.401 -2.311 1.00 98.38 81 LEU A CA 1
ATOM 638 C C . LEU A 1 81 ? -2.505 6.295 -1.103 1.00 98.38 81 LEU A C 1
ATOM 640 O O . LEU A 1 81 ? -3.141 6.195 -0.054 1.00 98.38 81 LEU A O 1
ATOM 644 N N . LEU A 1 82 ? -1.514 7.188 -1.223 1.00 98.50 82 LEU A N 1
ATOM 645 C CA . LEU A 1 82 ? -1.188 8.124 -0.146 1.00 98.50 82 LEU A CA 1
ATOM 646 C C . LEU A 1 82 ? -2.318 9.137 0.076 1.00 98.50 82 LEU A C 1
ATOM 648 O O . LEU A 1 82 ? -2.638 9.423 1.232 1.00 98.50 82 LEU A O 1
ATOM 652 N N . GLU A 1 83 ? -2.926 9.653 -0.992 1.00 98.12 83 GLU A N 1
ATOM 653 C CA . GLU A 1 83 ? -4.078 10.556 -0.904 1.00 98.12 83 GLU A CA 1
ATOM 654 C C . GLU A 1 83 ? -5.267 9.886 -0.202 1.00 98.12 83 GLU A C 1
ATOM 656 O O . GLU A 1 83 ? -5.861 10.480 0.704 1.00 98.12 83 GLU A O 1
ATOM 661 N N . GLU A 1 84 ? -5.569 8.632 -0.539 1.00 97.56 84 GLU A N 1
ATOM 662 C CA . GLU A 1 84 ? -6.648 7.869 0.096 1.00 97.56 84 GLU A CA 1
ATOM 663 C C . GLU A 1 84 ? -6.388 7.603 1.582 1.00 97.56 84 GLU A C 1
ATOM 665 O O . GLU A 1 84 ? -7.262 7.839 2.425 1.00 97.56 84 GLU A O 1
ATOM 670 N N . ILE A 1 85 ? -5.161 7.198 1.934 1.00 98.56 85 ILE A N 1
ATOM 671 C CA . ILE A 1 85 ? -4.743 7.043 3.334 1.00 98.56 85 ILE A CA 1
ATOM 672 C C . ILE A 1 85 ? -4.912 8.364 4.093 1.00 98.56 85 ILE A C 1
ATOM 674 O O . ILE A 1 85 ? -5.409 8.380 5.223 1.00 98.56 85 ILE A O 1
ATOM 678 N N . GLU A 1 86 ? -4.496 9.489 3.510 1.00 98.25 86 GLU A N 1
ATOM 679 C CA . GLU A 1 86 ? -4.611 10.795 4.157 1.00 98.25 86 GLU A CA 1
ATOM 680 C C . GLU A 1 86 ? -6.068 11.243 4.315 1.00 98.25 86 GLU A C 1
ATOM 682 O O . GLU A 1 86 ? -6.433 11.772 5.374 1.00 98.25 86 GLU A O 1
ATOM 687 N N . GLN A 1 87 ? -6.920 10.972 3.326 1.00 97.38 87 GLN A N 1
ATOM 688 C CA . GLN A 1 87 ? -8.358 11.211 3.412 1.00 97.38 87 GLN A CA 1
ATOM 689 C C . GLN A 1 87 ? -8.992 10.417 4.563 1.00 97.38 87 GLN A C 1
ATOM 691 O O . GLN A 1 87 ? -9.741 10.983 5.371 1.00 97.38 87 GLN A O 1
ATOM 696 N N . ASP A 1 88 ? -8.652 9.139 4.701 1.00 97.81 88 ASP A N 1
ATOM 697 C CA . ASP A 1 88 ? -9.198 8.293 5.760 1.00 97.81 88 ASP A CA 1
ATOM 698 C C . ASP A 1 88 ? -8.672 8.652 7.147 1.00 97.81 88 ASP A C 1
ATOM 700 O O . ASP A 1 88 ? -9.434 8.677 8.121 1.00 97.81 88 ASP A O 1
ATOM 704 N N . LEU A 1 89 ? -7.402 9.046 7.252 1.00 98.19 89 LEU A N 1
ATOM 705 C CA . LEU A 1 89 ? -6.849 9.600 8.487 1.00 98.19 89 LEU A CA 1
ATOM 706 C C . LEU A 1 89 ? -7.590 10.874 8.918 1.00 98.19 89 LEU A C 1
ATOM 708 O O . LEU A 1 89 ? -7.874 11.043 10.109 1.00 98.19 89 LEU A O 1
ATOM 712 N N . ILE A 1 90 ? -7.944 11.761 7.979 1.00 96.50 90 ILE A N 1
ATOM 713 C CA . ILE A 1 90 ? -8.776 12.943 8.263 1.00 96.50 90 ILE A CA 1
ATOM 714 C C . ILE A 1 90 ? -10.153 12.510 8.777 1.00 96.50 90 ILE A C 1
ATOM 716 O O . ILE A 1 90 ? -10.619 13.045 9.790 1.00 96.50 90 ILE A O 1
ATOM 720 N N . GLY A 1 91 ? -10.781 11.531 8.121 1.00 95.31 91 GLY A N 1
ATOM 721 C CA . GLY A 1 91 ? -12.066 10.966 8.530 1.00 95.31 91 GLY A CA 1
ATOM 722 C C . GLY A 1 91 ? -12.037 10.443 9.967 1.00 95.31 91 GLY A C 1
ATOM 723 O O . GLY A 1 91 ? -12.832 10.880 10.808 1.00 95.31 91 GLY A O 1
ATOM 724 N N . LEU A 1 92 ? -11.073 9.575 10.277 1.00 97.44 92 LEU A N 1
ATOM 725 C CA . LEU A 1 92 ? -10.920 8.930 11.582 1.00 97.44 92 LEU A CA 1
ATOM 726 C C . LEU A 1 92 ? -10.522 9.905 12.695 1.00 97.44 92 LEU A C 1
ATOM 728 O O . LEU A 1 92 ? -11.024 9.789 13.812 1.00 97.44 92 LEU A O 1
ATOM 732 N N . LYS A 1 93 ? -9.689 10.914 12.407 1.00 96.56 93 LYS A N 1
ATOM 733 C CA . LYS A 1 93 ? -9.256 11.921 13.396 1.00 96.56 93 LYS A CA 1
ATOM 734 C C . LYS A 1 93 ? -10.424 12.653 14.065 1.00 96.56 93 LYS A C 1
ATOM 736 O O . LYS A 1 93 ? -10.292 13.137 15.189 1.00 96.56 93 LYS A O 1
ATOM 741 N N . THR A 1 94 ? -11.559 12.772 13.378 1.00 94.25 94 THR A N 1
ATOM 742 C CA . THR A 1 94 ? -12.756 13.456 13.899 1.00 94.25 94 THR A CA 1
ATOM 743 C C . THR A 1 94 ? -13.661 12.565 14.756 1.00 94.25 94 THR A C 1
ATOM 745 O O . THR A 1 94 ? -14.683 13.033 15.265 1.00 94.25 94 THR A O 1
ATOM 748 N N . LYS A 1 95 ? -13.315 11.283 14.913 1.00 96.88 95 LYS A N 1
ATOM 749 C CA . LYS A 1 95 ? -14.136 10.261 15.567 1.00 96.88 95 LYS A CA 1
ATOM 750 C C . LYS A 1 95 ? -13.547 9.840 16.921 1.00 96.88 95 LYS A C 1
ATOM 752 O O . LYS A 1 95 ? -12.379 10.112 17.200 1.00 96.88 95 LYS A O 1
ATOM 757 N N . PRO A 1 96 ? -14.340 9.197 17.801 1.00 96.94 96 PRO A N 1
ATOM 758 C CA . PRO A 1 96 ? -13.823 8.629 19.042 1.00 96.94 96 PRO A CA 1
ATOM 759 C C . PRO A 1 96 ? -12.720 7.592 18.793 1.00 96.94 96 PRO A C 1
ATOM 761 O O . PRO A 1 96 ? -12.748 6.870 17.795 1.00 96.94 96 PRO A O 1
ATOM 764 N N . ALA A 1 97 ? -11.782 7.476 19.735 1.00 95.44 97 ALA A N 1
ATOM 765 C CA . ALA A 1 97 ? -10.758 6.435 19.702 1.00 95.44 97 ALA A CA 1
ATOM 766 C C . ALA A 1 97 ? -11.394 5.034 19.601 1.00 95.44 97 ALA A C 1
ATOM 768 O O . ALA A 1 97 ? -12.395 4.760 20.263 1.00 95.44 97 ALA A O 1
ATOM 769 N N . GLY A 1 98 ? -10.806 4.168 18.772 1.00 93.75 98 GLY A N 1
ATOM 770 C CA . GLY A 1 98 ? -11.341 2.838 18.455 1.00 93.75 98 GLY A CA 1
ATOM 771 C C . GLY A 1 98 ? -12.322 2.803 17.277 1.00 93.75 98 GLY A C 1
ATOM 772 O O . GLY A 1 98 ? -12.794 1.726 16.930 1.00 93.75 98 GLY A O 1
ATOM 773 N N . THR A 1 99 ? -12.624 3.947 16.651 1.00 97.81 99 THR A N 1
ATOM 774 C CA . THR A 1 99 ? -13.316 3.965 15.351 1.00 97.81 99 THR A CA 1
ATOM 775 C C . THR A 1 99 ? -12.397 3.395 14.268 1.00 97.81 99 THR A C 1
ATOM 777 O O . THR A 1 99 ? -11.204 3.703 14.254 1.00 97.81 99 THR A O 1
ATOM 780 N N . HIS A 1 100 ? -12.961 2.608 13.354 1.00 97.56 100 HIS A N 1
ATOM 781 C CA . HIS A 1 100 ? -12.257 1.965 12.240 1.00 97.56 100 HIS A CA 1
ATOM 782 C C . HIS A 1 100 ? -12.944 2.259 10.893 1.00 97.56 100 HIS A C 1
ATOM 784 O O . HIS A 1 100 ? -14.043 2.823 10.863 1.00 97.56 100 HIS A O 1
ATOM 790 N N . LEU A 1 101 ? -12.316 1.871 9.778 1.00 97.31 101 LEU A N 1
ATOM 791 C CA . LEU A 1 101 ? -12.781 2.202 8.422 1.00 97.31 101 LEU A CA 1
ATOM 792 C C . LEU A 1 101 ? -14.196 1.718 8.110 1.00 97.31 101 LEU A C 1
ATOM 794 O O . LEU A 1 101 ? -14.991 2.485 7.580 1.00 97.31 101 LEU A O 1
ATOM 798 N N . GLY A 1 102 ? -14.579 0.526 8.574 1.00 95.06 102 GLY A N 1
ATOM 799 C CA . GLY A 1 102 ? -15.960 0.029 8.452 1.00 95.06 102 GLY A CA 1
ATOM 800 C C . GLY A 1 102 ? -17.057 0.864 9.144 1.00 95.06 102 GLY A C 1
ATOM 801 O O . GLY A 1 102 ? -18.222 0.474 9.120 1.00 95.06 102 GLY A O 1
ATOM 802 N N . GLN A 1 103 ? -16.720 1.979 9.801 1.00 96.00 103 GLN A N 1
ATOM 803 C CA . GLN A 1 103 ? -17.659 2.901 10.457 1.00 96.00 103 GLN A CA 1
ATOM 804 C C . GLN A 1 103 ? -17.621 4.327 9.882 1.00 96.00 103 GLN A C 1
ATOM 806 O O . GLN A 1 103 ? -18.312 5.220 10.389 1.00 96.00 103 GLN A O 1
ATOM 811 N N . VAL A 1 104 ? -16.814 4.568 8.850 1.00 94.44 104 VAL A N 1
ATOM 812 C CA . VAL A 1 104 ? -16.677 5.868 8.187 1.00 94.44 104 VAL A CA 1
ATOM 813 C C . VAL A 1 104 ? -16.820 5.709 6.677 1.00 94.44 104 VAL A C 1
ATOM 815 O O . VAL A 1 104 ? -16.766 4.607 6.148 1.00 94.44 104 VAL A O 1
ATOM 818 N N . VAL A 1 105 ? -17.055 6.819 5.979 1.00 92.75 105 VAL A N 1
ATOM 819 C CA . VAL A 1 105 ? -16.922 6.831 4.518 1.00 92.75 105 VAL A CA 1
ATOM 820 C C . VAL A 1 105 ? -15.431 6.803 4.229 1.00 92.75 105 VAL A C 1
ATOM 822 O O . VAL A 1 105 ? -14.738 7.729 4.652 1.00 92.75 105 VAL A O 1
ATOM 825 N N . SER A 1 106 ? -14.969 5.747 3.571 1.00 95.38 106 SER A N 1
ATOM 826 C CA . SER A 1 106 ? -13.552 5.482 3.365 1.00 95.38 106 SER A CA 1
ATOM 827 C C . SER A 1 106 ? -13.322 4.865 1.990 1.00 95.38 106 SER A C 1
ATOM 829 O O . SER A 1 106 ? -14.011 3.894 1.679 1.00 95.38 106 SER A O 1
ATOM 831 N N . PRO A 1 107 ? -12.398 5.403 1.171 1.00 92.06 107 PRO A N 1
ATOM 832 C CA . PRO A 1 107 ? -11.963 4.743 -0.056 1.00 92.06 107 PRO A CA 1
ATOM 833 C C . PRO A 1 107 ? -11.284 3.401 0.242 1.00 92.06 107 PRO A C 1
ATOM 835 O O . PRO A 1 107 ? -11.610 2.389 -0.373 1.00 92.06 107 PRO A O 1
ATOM 838 N N . LEU A 1 108 ? -10.430 3.353 1.274 1.00 97.12 108 LEU A N 1
ATOM 839 C CA . LEU A 1 108 ? -9.660 2.148 1.585 1.00 97.12 108 LEU A CA 1
ATOM 840 C C . LEU A 1 108 ? -10.515 0.987 2.107 1.00 97.12 1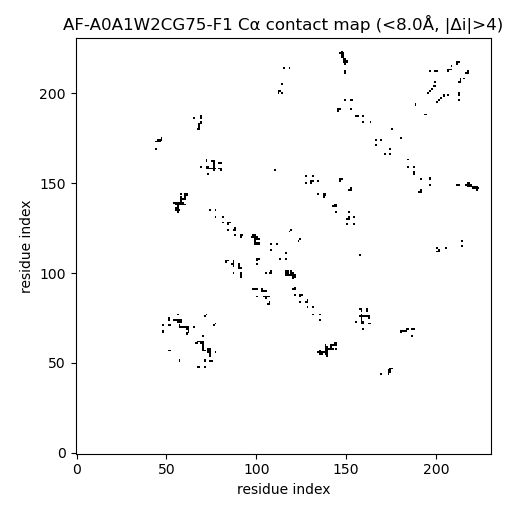08 LEU A C 1
ATOM 842 O O . LEU A 1 108 ? -10.091 -0.165 2.035 1.00 97.12 108 LEU A O 1
ATOM 846 N N . ALA A 1 109 ? -11.704 1.264 2.648 1.00 96.12 109 ALA A N 1
ATOM 847 C CA . ALA A 1 109 ? -12.605 0.238 3.167 1.00 96.12 109 ALA A CA 1
ATOM 848 C C . ALA A 1 109 ? -13.040 -0.777 2.100 1.00 96.12 109 ALA A C 1
ATOM 850 O O . ALA A 1 109 ? -13.319 -1.917 2.464 1.00 96.12 109 ALA A O 1
ATOM 851 N N . ASP A 1 110 ? -13.092 -0.369 0.828 1.00 91.06 110 ASP A N 1
ATOM 852 C CA . ASP A 1 110 ? -13.563 -1.214 -0.274 1.00 91.06 110 ASP A CA 1
ATOM 853 C C . ASP A 1 110 ? -12.425 -1.995 -0.962 1.00 91.06 110 ASP A C 1
ATOM 855 O O . ASP A 1 110 ? -12.689 -3.027 -1.578 1.00 91.06 110 ASP A O 1
ATOM 859 N N . ILE A 1 111 ? -11.169 -1.541 -0.838 1.00 94.75 111 ILE A N 1
ATOM 860 C CA . ILE A 1 111 ? -9.999 -2.162 -1.497 1.00 94.75 111 ILE A CA 1
ATOM 861 C C . ILE A 1 111 ? -9.117 -2.972 -0.533 1.00 94.75 111 ILE A C 1
ATOM 863 O O . ILE A 1 111 ? -8.384 -3.875 -0.950 1.00 94.75 111 ILE A O 1
ATOM 867 N N . LEU A 1 112 ? -9.173 -2.679 0.772 1.00 97.56 112 LEU A N 1
ATOM 868 C CA . LEU A 1 112 ? -8.451 -3.456 1.775 1.00 97.56 112 LEU A CA 1
ATOM 869 C C . LEU A 1 112 ? -9.130 -4.817 2.034 1.00 97.56 112 LEU A C 1
ATOM 871 O O . LEU A 1 112 ? -10.349 -4.945 1.918 1.00 97.56 112 LEU A O 1
ATOM 875 N N . PRO A 1 113 ? -8.369 -5.839 2.464 1.00 97.12 113 PRO A N 1
ATOM 876 C CA . PRO A 1 113 ? -8.899 -7.167 2.774 1.00 97.12 113 PRO A CA 1
ATOM 877 C C . PRO A 1 113 ? -10.071 -7.167 3.774 1.00 97.12 113 PRO A C 1
ATOM 879 O O . PRO A 1 113 ? -9.914 -6.969 4.982 1.00 97.12 113 PRO A O 1
ATOM 882 N N . GLN A 1 114 ? -11.269 -7.485 3.283 1.00 95.19 114 GLN A N 1
ATOM 883 C CA . GLN A 1 114 ? -12.524 -7.310 4.025 1.00 95.19 114 GLN A CA 1
ATOM 884 C C . GLN A 1 114 ? -12.576 -8.044 5.377 1.00 95.19 114 GLN A C 1
ATOM 886 O O . GLN A 1 114 ? -13.227 -7.583 6.319 1.00 95.19 114 GLN A O 1
ATOM 891 N N . GLN A 1 115 ? -11.873 -9.174 5.506 1.00 95.69 115 GLN A N 1
ATOM 892 C CA . GLN A 1 115 ? -11.811 -9.956 6.744 1.00 95.69 115 GLN A CA 1
ATOM 893 C C . GLN A 1 115 ? -11.336 -9.141 7.957 1.00 95.69 115 GLN A C 1
ATOM 895 O O . GLN A 1 115 ? -11.767 -9.408 9.081 1.00 95.69 115 GLN A O 1
ATOM 900 N N . PHE A 1 116 ? -10.474 -8.145 7.747 1.00 97.19 116 PHE A N 1
ATOM 901 C CA . PHE A 1 116 ? -9.871 -7.355 8.820 1.00 97.19 116 PHE A CA 1
ATOM 902 C C . PHE A 1 116 ? -10.430 -5.929 8.900 1.00 97.19 116 PHE A C 1
ATOM 904 O O . PHE A 1 116 ? -9.849 -5.081 9.573 1.00 97.19 116 PHE A O 1
ATOM 911 N N . LEU A 1 117 ? -11.592 -5.659 8.289 1.00 96.62 117 LEU A N 1
ATOM 912 C CA . LEU A 1 117 ? -12.188 -4.317 8.200 1.00 96.62 117 LEU A CA 1
ATOM 913 C C . LEU A 1 117 ? -12.329 -3.589 9.553 1.00 96.62 117 LEU A C 1
ATOM 915 O O . LEU A 1 117 ? -12.254 -2.359 9.629 1.00 96.62 117 LEU A O 1
ATOM 919 N N . ILE A 1 118 ? -12.550 -4.334 10.639 1.00 96.25 118 ILE A N 1
ATOM 920 C CA . ILE A 1 118 ? -12.688 -3.767 11.991 1.00 96.25 118 ILE A CA 1
ATOM 921 C C . ILE A 1 118 ? -11.350 -3.428 12.662 1.00 96.25 118 ILE A C 1
ATOM 923 O O . ILE A 1 118 ? -11.332 -2.791 13.713 1.00 96.25 118 ILE A O 1
ATOM 927 N N . SER A 1 119 ? -10.241 -3.862 12.068 1.00 97.56 119 SER A N 1
ATOM 928 C CA . SER A 1 119 ? -8.877 -3.642 12.548 1.00 97.56 119 SER A CA 1
ATOM 929 C C . SER A 1 119 ? -8.213 -2.420 11.910 1.00 97.56 119 SER A C 1
ATOM 931 O O . SER A 1 119 ? -7.191 -1.952 12.409 1.00 97.56 119 SER A O 1
ATOM 933 N N . TYR A 1 120 ? -8.797 -1.870 10.842 1.00 98.06 120 TYR A N 1
ATOM 934 C CA . TYR A 1 120 ? -8.286 -0.685 10.154 1.00 98.06 120 TYR A CA 1
ATOM 935 C C . TYR A 1 120 ? -8.664 0.589 10.908 1.00 98.06 120 TYR A C 1
ATOM 937 O O . TYR A 1 120 ? -9.639 1.270 10.592 1.00 98.06 120 TYR A O 1
ATOM 945 N N . ASP A 1 121 ? -7.912 0.881 11.962 1.00 97.94 121 ASP A N 1
ATOM 946 C CA . ASP A 1 121 ? -8.056 2.086 12.768 1.00 97.94 121 ASP A CA 1
ATOM 947 C C . ASP A 1 121 ? -7.032 3.170 12.381 1.00 97.94 121 ASP A C 1
ATOM 949 O O . ASP A 1 121 ? -6.241 3.034 11.444 1.00 97.94 121 ASP A O 1
ATOM 953 N N . TYR A 1 122 ? -7.044 4.281 13.123 1.00 98.31 122 TYR A N 1
ATOM 954 C CA . TYR A 1 122 ? -6.127 5.396 12.881 1.00 98.31 122 TYR A CA 1
ATOM 955 C C . TYR A 1 122 ? -4.653 4.974 12.995 1.00 98.31 122 TYR A C 1
ATOM 957 O O . TYR A 1 122 ? -3.813 5.478 12.252 1.00 98.31 122 TYR A O 1
ATOM 965 N N . ASN A 1 123 ? -4.317 4.074 13.926 1.00 97.81 123 ASN A N 1
ATOM 966 C CA . ASN A 1 123 ? -2.932 3.659 14.146 1.00 97.81 123 ASN A CA 1
ATOM 967 C C . ASN A 1 123 ? -2.439 2.788 12.995 1.00 97.81 123 ASN A C 1
ATOM 969 O O . ASN A 1 123 ? -1.321 2.997 12.524 1.00 97.81 123 ASN A O 1
ATOM 973 N N . PHE A 1 124 ? -3.279 1.864 12.523 1.00 98.25 124 PHE A N 1
ATOM 974 C CA . PHE A 1 124 ? -2.975 1.054 11.351 1.00 98.25 124 PHE A CA 1
ATOM 975 C C . PHE A 1 124 ? -2.732 1.931 10.118 1.00 98.25 124 PHE A C 1
ATOM 977 O O . PHE A 1 124 ? -1.682 1.824 9.487 1.00 98.25 124 PHE A O 1
ATOM 984 N N . LEU A 1 125 ? -3.640 2.863 9.812 1.00 98.25 125 LEU A N 1
ATOM 985 C CA . LEU A 1 125 ? -3.446 3.752 8.664 1.00 98.25 125 LEU A CA 1
ATOM 986 C C . LEU A 1 125 ? -2.224 4.655 8.814 1.00 98.25 125 LEU A C 1
ATOM 988 O O . LEU A 1 125 ? -1.518 4.916 7.842 1.00 98.25 125 LEU A O 1
ATOM 992 N N . TRP A 1 126 ? -1.922 5.107 10.031 1.00 98.50 126 TRP A N 1
ATOM 993 C CA . TRP A 1 126 ? -0.708 5.877 10.273 1.00 98.50 126 TRP A CA 1
ATOM 994 C C . TRP A 1 126 ? 0.558 5.045 10.025 1.00 98.50 126 TRP A C 1
ATOM 996 O O . TRP A 1 126 ? 1.533 5.555 9.467 1.00 98.50 126 TRP A O 1
ATOM 1006 N N . GLN A 1 127 ? 0.546 3.767 10.411 1.00 98.50 127 GLN A N 1
ATOM 1007 C CA . GLN A 1 127 ? 1.622 2.824 10.116 1.00 98.50 127 GLN A CA 1
ATOM 1008 C C . GLN A 1 127 ? 1.770 2.603 8.606 1.00 98.50 127 GLN A C 1
ATOM 1010 O O . GLN A 1 127 ? 2.874 2.772 8.090 1.00 98.50 127 GLN A O 1
ATOM 1015 N N . MET A 1 128 ? 0.675 2.310 7.899 1.00 98.62 128 MET A N 1
ATOM 1016 C CA . MET A 1 128 ? 0.657 2.141 6.442 1.00 98.62 128 MET A CA 1
ATOM 1017 C C . MET A 1 128 ? 1.190 3.387 5.725 1.00 98.62 128 MET A C 1
ATOM 1019 O O . MET A 1 128 ? 2.057 3.275 4.861 1.00 98.62 128 MET A O 1
ATOM 1023 N N . ARG A 1 129 ? 0.783 4.588 6.164 1.00 98.75 129 ARG A N 1
ATOM 1024 C CA . ARG A 1 129 ? 1.315 5.867 5.666 1.00 98.75 129 ARG A CA 1
ATOM 1025 C C . ARG A 1 129 ? 2.832 5.956 5.815 1.00 98.75 129 ARG A C 1
ATOM 1027 O O . ARG A 1 129 ? 3.530 6.385 4.897 1.00 98.75 129 ARG A O 1
ATOM 1034 N N . CYS A 1 130 ? 3.351 5.612 6.993 1.00 98.62 130 CYS A N 1
ATOM 1035 C CA . CYS A 1 130 ? 4.788 5.665 7.253 1.00 98.62 130 CYS A CA 1
ATOM 1036 C C . CYS A 1 130 ? 5.552 4.671 6.374 1.00 98.62 130 CYS A C 1
ATOM 1038 O O . CYS A 1 130 ? 6.611 5.027 5.853 1.00 98.62 130 CYS A O 1
ATOM 1040 N N . GLU A 1 131 ? 5.016 3.463 6.197 1.00 98.56 131 GLU A N 1
ATOM 1041 C CA . GLU A 1 131 ? 5.639 2.437 5.364 1.00 98.56 131 GLU A CA 1
ATOM 1042 C C . GLU A 1 131 ? 5.647 2.852 3.890 1.00 98.56 131 GLU A C 1
ATOM 1044 O O . GLU A 1 131 ? 6.716 2.894 3.285 1.00 98.56 131 GLU A O 1
ATOM 1049 N N . LEU A 1 132 ? 4.518 3.324 3.353 1.00 98.69 132 LEU A N 1
ATOM 1050 C CA . LEU A 1 132 ? 4.423 3.837 1.984 1.00 98.69 132 LEU A CA 1
ATOM 1051 C C . LEU A 1 132 ? 5.442 4.957 1.714 1.00 98.69 132 LEU A C 1
ATOM 1053 O O . LEU A 1 132 ? 6.178 4.914 0.729 1.00 98.69 132 LEU A O 1
ATOM 1057 N N . ILE A 1 133 ? 5.569 5.930 2.625 1.00 98.69 133 ILE A N 1
ATOM 1058 C CA . ILE A 1 133 ? 6.564 7.011 2.509 1.00 98.69 133 ILE A CA 1
ATOM 1059 C C . ILE A 1 133 ? 8.000 6.465 2.518 1.00 98.69 133 ILE A C 1
ATOM 1061 O O . ILE A 1 133 ? 8.869 6.978 1.807 1.00 98.69 133 ILE A O 1
ATOM 1065 N N . ASN A 1 134 ? 8.286 5.447 3.330 1.00 98.06 134 ASN A N 1
ATOM 1066 C CA . ASN A 1 134 ? 9.607 4.823 3.358 1.00 98.06 134 ASN A CA 1
ATOM 1067 C C . ASN A 1 134 ? 9.888 4.041 2.071 1.00 98.06 134 ASN A C 1
ATOM 1069 O O . ASN A 1 134 ? 11.008 4.106 1.562 1.00 98.06 134 ASN A O 1
ATOM 1073 N N . MET A 1 135 ? 8.885 3.360 1.520 1.00 98.44 135 MET A N 1
ATOM 1074 C CA . MET A 1 135 ? 8.986 2.636 0.254 1.00 98.44 135 MET A CA 1
ATOM 1075 C C . MET A 1 135 ? 9.197 3.587 -0.928 1.00 98.44 135 MET A C 1
ATOM 1077 O O . MET A 1 135 ? 10.074 3.325 -1.745 1.00 98.44 135 MET A O 1
ATOM 1081 N N . ARG A 1 136 ? 8.510 4.738 -0.972 1.00 98.56 136 ARG A N 1
ATOM 1082 C CA . ARG A 1 136 ? 8.758 5.801 -1.969 1.00 98.56 136 ARG A CA 1
ATOM 1083 C C . ARG A 1 136 ? 10.212 6.274 -1.941 1.00 98.56 136 ARG A C 1
ATOM 1085 O O . ARG A 1 136 ? 10.882 6.305 -2.967 1.00 98.56 136 ARG A O 1
ATOM 1092 N N . LYS A 1 137 ? 10.747 6.549 -0.746 1.00 98.31 137 LYS A N 1
ATOM 1093 C CA . LYS A 1 137 ? 12.168 6.905 -0.572 1.00 98.31 137 LYS A CA 1
ATOM 1094 C C . LYS A 1 137 ? 13.105 5.772 -0.986 1.00 98.31 137 LYS A C 1
ATOM 1096 O O . LYS A 1 137 ? 14.173 6.039 -1.526 1.00 98.31 137 LYS A O 1
ATOM 1101 N N . ARG A 1 138 ? 12.757 4.515 -0.695 1.00 97.31 138 ARG A N 1
ATOM 1102 C CA . ARG A 1 138 ? 13.542 3.337 -1.099 1.00 97.31 138 ARG A CA 1
ATOM 1103 C C . ARG A 1 138 ? 13.626 3.250 -2.626 1.00 97.31 138 ARG A C 1
ATOM 1105 O O . ARG A 1 138 ? 14.734 3.151 -3.149 1.00 97.31 138 ARG A O 1
ATOM 1112 N N . ALA A 1 139 ? 12.487 3.383 -3.303 1.00 97.50 139 ALA A N 1
ATOM 1113 C CA . ALA A 1 139 ? 12.376 3.389 -4.758 1.00 97.50 139 ALA A CA 1
ATOM 1114 C C . ALA A 1 139 ? 13.215 4.501 -5.404 1.00 97.50 139 ALA A C 1
ATOM 1116 O O . ALA A 1 139 ? 14.085 4.201 -6.217 1.00 97.50 139 ALA A O 1
ATOM 1117 N N . GLY A 1 140 ? 13.042 5.756 -4.970 1.00 95.75 140 GLY A N 1
ATOM 1118 C CA . GLY A 1 140 ? 13.777 6.902 -5.523 1.00 95.75 140 GLY A CA 1
ATOM 1119 C C . GLY A 1 140 ? 15.294 6.854 -5.309 1.00 95.75 140 GLY A C 1
ATOM 1120 O O . GLY A 1 140 ? 16.054 7.473 -6.049 1.00 95.75 140 GLY A O 1
ATOM 1121 N N . ASN A 1 141 ? 15.763 6.084 -4.322 1.00 96.00 141 ASN A N 1
ATOM 1122 C CA . ASN A 1 141 ? 17.190 5.825 -4.109 1.00 96.00 141 ASN A CA 1
ATOM 1123 C C . ASN A 1 141 ? 17.728 4.643 -4.942 1.00 96.00 141 ASN A C 1
ATOM 1125 O O . ASN A 1 141 ? 18.895 4.280 -4.792 1.00 96.00 141 ASN A O 1
ATOM 1129 N N . GLY A 1 142 ? 16.898 4.024 -5.787 1.00 92.12 142 GLY A N 1
ATOM 1130 C CA . GLY A 1 142 ? 17.273 2.896 -6.643 1.00 92.12 142 GLY A CA 1
ATOM 1131 C C . GLY A 1 142 ? 17.499 1.579 -5.896 1.00 92.12 142 GLY A C 1
ATOM 1132 O O . GLY A 1 142 ? 18.154 0.686 -6.427 1.00 92.12 142 GLY A O 1
ATOM 1133 N N . ALA A 1 143 ? 17.011 1.451 -4.660 1.00 94.06 143 ALA A N 1
ATOM 1134 C CA . ALA A 1 143 ? 17.140 0.217 -3.890 1.00 94.06 143 ALA A CA 1
ATOM 1135 C C . ALA A 1 143 ? 16.132 -0.855 -4.348 1.00 94.06 143 ALA A C 1
ATOM 1137 O O . ALA A 1 143 ? 15.115 -0.533 -4.965 1.00 94.06 143 ALA A O 1
ATOM 1138 N N . SER A 1 144 ? 16.404 -2.122 -4.002 1.00 94.06 144 SER A N 1
ATOM 1139 C CA . SER A 1 144 ? 15.474 -3.233 -4.257 1.00 94.06 144 SER A CA 1
ATOM 1140 C C . SER A 1 144 ? 14.112 -2.962 -3.615 1.00 94.06 144 SER A C 1
ATOM 1142 O O . SER A 1 144 ? 14.023 -2.425 -2.502 1.00 94.06 144 SER A O 1
ATOM 1144 N N . MET A 1 145 ? 13.064 -3.347 -4.338 1.00 96.12 145 MET A N 1
ATOM 1145 C CA . MET A 1 145 ? 11.669 -3.221 -3.927 1.00 96.12 145 MET A CA 1
ATOM 1146 C C . MET A 1 145 ? 11.063 -4.544 -3.449 1.00 96.12 145 MET A C 1
ATOM 1148 O O . MET A 1 145 ? 9.851 -4.603 -3.273 1.00 96.12 145 MET A O 1
ATOM 1152 N N . GLU A 1 146 ? 11.892 -5.557 -3.174 1.00 94.69 146 GLU A N 1
ATOM 1153 C CA . GLU A 1 146 ? 11.477 -6.756 -2.437 1.00 94.69 146 GLU A CA 1
ATOM 1154 C C . GLU A 1 146 ? 10.737 -6.366 -1.151 1.00 94.69 146 GLU A C 1
ATOM 1156 O O . GLU A 1 146 ? 11.201 -5.524 -0.360 1.00 94.69 146 GLU A O 1
ATOM 1161 N N . ALA A 1 147 ? 9.564 -6.967 -0.968 1.00 94.69 147 ALA A N 1
ATOM 1162 C CA . ALA A 1 147 ? 8.732 -6.720 0.188 1.00 94.69 147 ALA A CA 1
ATOM 1163 C C . A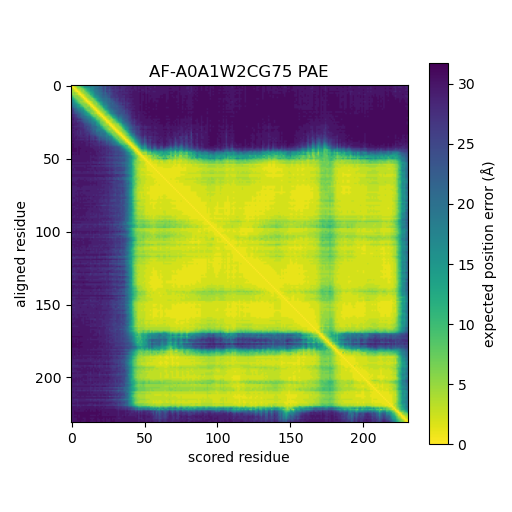LA A 1 147 ? 9.350 -7.354 1.437 1.00 94.69 147 ALA A C 1
ATOM 1165 O O . ALA A 1 147 ? 9.888 -8.458 1.415 1.00 94.69 147 ALA A O 1
ATOM 1166 N N . ARG A 1 148 ? 9.299 -6.630 2.555 1.00 94.69 148 ARG A N 1
ATOM 1167 C CA . ARG A 1 148 ? 9.8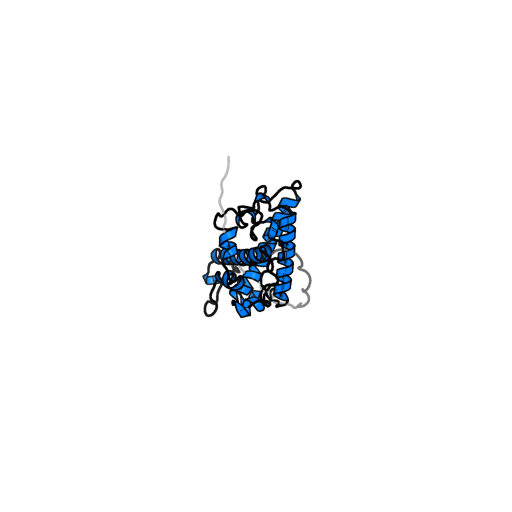86 -7.082 3.830 1.00 94.69 148 ARG A CA 1
ATOM 1168 C C . ARG A 1 148 ? 8.847 -7.501 4.865 1.00 94.69 148 ARG A C 1
ATOM 1170 O O . ARG A 1 148 ? 9.237 -7.979 5.929 1.00 94.69 148 ARG A O 1
ATOM 1177 N N . SER A 1 149 ? 7.572 -7.282 4.571 1.00 96.94 149 SER A N 1
ATOM 1178 C CA . SER A 1 149 ? 6.419 -7.662 5.382 1.00 96.94 149 SER A CA 1
ATOM 1179 C C . SER A 1 149 ? 5.173 -7.747 4.503 1.00 96.94 149 SER A C 1
ATOM 1181 O O . SER A 1 149 ? 5.149 -7.161 3.418 1.00 96.94 149 SER A O 1
ATOM 1183 N N . VAL A 1 150 ? 4.111 -8.382 5.007 1.00 97.69 150 VAL A N 1
ATOM 1184 C CA . VAL A 1 150 ? 2.806 -8.430 4.319 1.00 97.69 150 VAL A CA 1
ATOM 1185 C C . VAL A 1 150 ? 2.262 -7.018 4.064 1.00 97.69 150 VAL A C 1
ATOM 1187 O O . VAL A 1 150 ? 1.640 -6.772 3.038 1.00 97.69 150 VAL A O 1
ATOM 1190 N N . LEU A 1 151 ? 2.529 -6.049 4.952 1.00 98.44 151 LEU A N 1
ATOM 1191 C CA . LEU A 1 151 ? 2.152 -4.652 4.708 1.00 98.44 151 LEU A CA 1
ATOM 1192 C C . LEU A 1 151 ? 2.866 -4.053 3.486 1.00 98.44 151 LEU A C 1
ATOM 1194 O O . LEU A 1 151 ? 2.242 -3.296 2.749 1.00 98.44 151 LEU A O 1
ATOM 1198 N N . GLU A 1 152 ? 4.147 -4.367 3.260 1.00 98.25 152 GLU A N 1
ATOM 1199 C CA . GLU A 1 152 ? 4.856 -3.895 2.063 1.00 98.25 152 GLU A CA 1
ATOM 1200 C C . GLU A 1 152 ? 4.301 -4.548 0.785 1.00 98.25 152 GLU A C 1
ATOM 1202 O O . GLU A 1 152 ? 4.110 -3.843 -0.205 1.00 98.25 152 GLU A O 1
ATOM 1207 N N . GLU A 1 153 ? 4.000 -5.853 0.803 1.00 97.88 153 GLU A N 1
ATOM 1208 C CA . GLU A 1 153 ? 3.358 -6.536 -0.335 1.00 97.88 153 GLU A CA 1
ATOM 1209 C C . GLU A 1 153 ? 1.988 -5.950 -0.641 1.00 97.88 153 GLU A C 1
ATOM 1211 O O . GLU A 1 153 ? 1.703 -5.621 -1.789 1.00 97.88 153 GLU A O 1
ATOM 1216 N N . LEU A 1 154 ? 1.163 -5.755 0.392 1.00 98.50 154 LEU A N 1
ATOM 1217 C CA . LEU A 1 154 ? -0.158 -5.158 0.252 1.00 98.50 154 LEU A CA 1
ATOM 1218 C C . LEU A 1 154 ? -0.066 -3.751 -0.345 1.00 98.50 154 LEU A C 1
ATOM 1220 O O . LEU A 1 154 ? -0.838 -3.412 -1.233 1.00 98.50 154 LEU A O 1
ATOM 1224 N N . ILE A 1 155 ? 0.895 -2.935 0.095 1.00 98.69 155 ILE A N 1
ATOM 1225 C CA . ILE A 1 155 ? 1.122 -1.607 -0.484 1.00 98.69 155 ILE A CA 1
ATOM 1226 C C . ILE A 1 155 ? 1.491 -1.707 -1.971 1.00 98.69 155 ILE A C 1
ATOM 1228 O O . ILE A 1 155 ? 0.937 -0.969 -2.780 1.00 98.69 155 ILE A O 1
ATOM 1232 N N . ILE A 1 156 ? 2.409 -2.604 -2.345 1.00 98.44 156 ILE A N 1
ATOM 1233 C CA . ILE A 1 156 ? 2.813 -2.794 -3.750 1.00 98.44 156 ILE A CA 1
ATOM 1234 C C . ILE A 1 156 ? 1.625 -3.258 -4.597 1.00 98.44 156 ILE A C 1
ATOM 1236 O O . ILE A 1 156 ? 1.405 -2.725 -5.686 1.00 98.44 156 ILE A O 1
ATOM 1240 N N . TYR A 1 157 ? 0.853 -4.212 -4.075 1.00 98.12 157 TYR A N 1
ATOM 1241 C CA . TYR A 1 157 ? -0.358 -4.731 -4.694 1.00 98.12 157 TYR A CA 1
ATOM 1242 C C . TYR A 1 157 ? -1.369 -3.612 -4.967 1.00 98.12 157 TYR A C 1
ATOM 1244 O O . TYR A 1 157 ? -1.791 -3.440 -6.109 1.00 98.12 157 TYR A O 1
ATOM 1252 N N . LEU A 1 158 ? -1.689 -2.804 -3.952 1.00 98.25 158 LEU A N 1
ATOM 1253 C CA . LEU A 1 158 ? -2.646 -1.702 -4.074 1.00 98.25 158 LEU A CA 1
ATOM 1254 C C . LEU A 1 158 ? -2.156 -0.619 -5.041 1.00 98.25 158 LEU A C 1
ATOM 1256 O O . LEU A 1 158 ? -2.935 -0.155 -5.860 1.00 98.25 158 LEU A O 1
ATOM 1260 N N . CYS A 1 159 ? -0.867 -0.255 -5.036 1.00 98.00 159 CYS A N 1
ATOM 1261 C CA . CYS A 1 159 ? -0.339 0.692 -6.026 1.00 98.00 159 CYS A CA 1
ATOM 1262 C C . CYS A 1 159 ? -0.546 0.196 -7.471 1.00 98.00 159 CYS A C 1
ATOM 1264 O O . CYS A 1 159 ? -0.881 0.978 -8.367 1.00 98.00 159 CYS A O 1
ATOM 1266 N N . ASN A 1 160 ? -0.336 -1.102 -7.708 1.00 96.31 160 ASN A N 1
ATOM 1267 C CA . ASN A 1 160 ? -0.582 -1.710 -9.011 1.00 96.31 160 ASN A CA 1
ATOM 1268 C C . ASN A 1 160 ? -2.071 -1.707 -9.375 1.00 96.31 160 ASN A C 1
ATOM 1270 O O . ASN A 1 160 ? -2.408 -1.322 -10.494 1.00 96.31 160 ASN A O 1
ATOM 1274 N N . ASP A 1 161 ? -2.938 -2.098 -8.442 1.00 94.12 161 ASP A N 1
ATOM 1275 C CA . ASP A 1 161 ? -4.386 -2.151 -8.659 1.00 94.12 161 ASP A CA 1
ATOM 1276 C C . ASP A 1 161 ? -4.972 -0.760 -8.943 1.00 94.12 161 ASP A C 1
ATOM 1278 O O . ASP A 1 161 ? -5.674 -0.578 -9.935 1.00 94.12 161 ASP A O 1
ATOM 1282 N N . GLU A 1 162 ? -4.568 0.257 -8.177 1.00 93.19 162 GLU A N 1
ATOM 1283 C CA . GLU A 1 162 ? -4.985 1.648 -8.392 1.00 93.19 162 GLU A CA 1
ATOM 1284 C C . GLU A 1 162 ? -4.535 2.188 -9.749 1.00 93.19 162 GLU A C 1
ATOM 1286 O O . GLU A 1 162 ? -5.297 2.830 -10.478 1.00 93.19 162 GLU A O 1
ATOM 1291 N N . THR A 1 163 ? -3.295 1.887 -10.145 1.00 91.81 163 THR A N 1
ATOM 1292 C CA . THR A 1 163 ? -2.804 2.285 -11.467 1.00 91.81 163 THR A CA 1
ATOM 1293 C C . THR A 1 163 ? -3.607 1.596 -12.568 1.00 91.81 163 THR A C 1
ATOM 1295 O O . THR A 1 163 ? -4.024 2.252 -13.524 1.00 91.81 163 THR A O 1
ATOM 1298 N N . ALA A 1 164 ? -3.862 0.292 -12.440 1.00 89.56 164 ALA A N 1
ATOM 1299 C CA . ALA A 1 164 ? -4.666 -0.454 -13.400 1.00 89.56 164 ALA A CA 1
ATOM 1300 C C . ALA A 1 164 ? -6.097 0.102 -13.493 1.00 89.56 164 ALA A C 1
ATOM 1302 O O . ALA A 1 164 ? -6.555 0.401 -14.597 1.00 89.56 164 ALA A O 1
ATOM 1303 N N . GLY A 1 165 ? -6.763 0.333 -12.358 1.00 88.25 165 GLY A N 1
ATOM 1304 C CA . GLY A 1 165 ? -8.108 0.903 -12.290 1.00 88.25 165 GLY A CA 1
ATOM 1305 C C . GLY A 1 165 ? -8.190 2.303 -12.902 1.00 88.25 165 GLY A C 1
ATOM 1306 O O . GLY A 1 165 ? -9.102 2.593 -13.683 1.00 88.25 165 GLY A O 1
ATOM 1307 N N . TYR A 1 166 ? -7.197 3.158 -12.641 1.00 86.94 166 TYR A N 1
ATOM 1308 C CA . TYR A 1 166 ? -7.106 4.469 -13.281 1.00 86.94 166 TYR A CA 1
ATOM 1309 C C . TYR A 1 166 ? -6.976 4.345 -14.805 1.00 86.94 166 TYR A C 1
ATOM 1311 O O . TYR A 1 166 ? -7.720 5.009 -15.533 1.00 86.94 166 TYR A O 1
ATOM 1319 N N . ILE A 1 167 ? -6.096 3.467 -15.301 1.00 81.81 167 ILE A N 1
ATOM 1320 C CA . ILE A 1 167 ? -5.923 3.233 -16.742 1.00 81.81 167 ILE A CA 1
ATOM 1321 C C . ILE A 1 167 ? -7.191 2.677 -17.393 1.00 81.81 167 ILE A C 1
ATOM 1323 O O . ILE A 1 167 ? -7.527 3.092 -18.501 1.00 81.81 167 ILE A O 1
ATOM 1327 N N . GLU A 1 168 ? -7.910 1.776 -16.727 1.00 82.19 168 GLU A N 1
ATOM 1328 C CA . GLU A 1 168 ? -9.193 1.258 -17.212 1.00 82.19 168 GLU A CA 1
ATOM 1329 C C . GLU A 1 168 ? -10.279 2.342 -17.273 1.00 82.19 168 GLU A 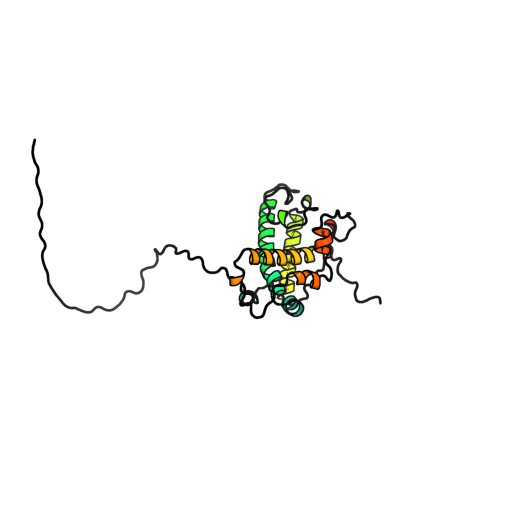C 1
ATOM 1331 O O . GLU A 1 168 ? -11.157 2.295 -18.138 1.00 82.19 168 GLU A O 1
ATOM 1336 N N . SER A 1 169 ? -10.214 3.334 -16.378 1.00 80.38 169 SER A N 1
ATOM 1337 C CA . SER A 1 169 ? -11.177 4.439 -16.321 1.00 80.38 169 SER A CA 1
ATOM 1338 C C . SER A 1 169 ? -11.003 5.475 -17.441 1.00 80.38 169 SER A C 1
ATOM 1340 O O . SER A 1 169 ? -11.960 6.175 -17.789 1.00 80.38 169 SER A O 1
ATOM 1342 N N . ILE A 1 170 ? -9.805 5.570 -18.024 1.00 77.06 170 ILE A N 1
ATOM 1343 C CA . ILE A 1 170 ? -9.489 6.478 -19.131 1.00 77.06 170 ILE A CA 1
ATOM 1344 C C . ILE A 1 170 ? -9.469 5.718 -20.464 1.00 77.06 170 ILE A C 1
ATOM 1346 O O . ILE A 1 170 ? -9.299 4.504 -20.513 1.00 77.06 170 ILE A O 1
ATOM 1350 N N . ASP A 1 171 ? -9.676 6.410 -21.591 1.00 66.50 171 ASP A N 1
ATOM 1351 C CA . ASP A 1 171 ? -9.590 5.746 -22.898 1.00 66.50 171 ASP A CA 1
ATOM 1352 C C . ASP A 1 171 ? -8.154 5.239 -23.096 1.00 66.50 171 ASP A C 1
ATOM 1354 O O . ASP A 1 171 ? -7.224 6.026 -23.266 1.00 66.50 171 ASP A O 1
ATOM 1358 N N . ALA A 1 172 ? -7.971 3.916 -23.093 1.00 56.62 172 ALA A N 1
ATOM 1359 C CA . ALA A 1 172 ? -6.672 3.261 -23.219 1.00 56.62 172 ALA A CA 1
ATOM 1360 C C . ALA A 1 172 ? -5.868 3.718 -24.456 1.00 56.62 172 ALA A C 1
ATOM 1362 O O . ALA A 1 172 ? -4.665 3.462 -24.558 1.00 56.62 172 ALA A O 1
ATOM 1363 N N . ASN A 1 173 ? -6.500 4.337 -25.465 1.00 53.75 173 ASN A N 1
ATOM 1364 C CA . ASN A 1 173 ? -5.814 4.929 -26.625 1.00 53.75 173 ASN A CA 1
ATOM 1365 C C . ASN A 1 173 ? -5.033 6.207 -26.293 1.00 53.75 173 ASN A C 1
ATOM 1367 O O . ASN A 1 173 ? -4.170 6.593 -27.076 1.00 53.75 173 ASN A O 1
ATOM 1371 N N . VAL A 1 174 ? -5.315 6.836 -25.156 1.00 53.47 174 VAL A N 1
ATOM 1372 C CA . VAL A 1 174 ? -4.669 8.067 -24.694 1.00 53.47 174 VAL A CA 1
ATOM 1373 C C . VAL A 1 174 ? -3.352 7.766 -23.973 1.00 53.47 174 VAL A C 1
ATOM 1375 O O . VAL A 1 174 ? -2.416 8.546 -24.047 1.00 53.47 174 VAL A O 1
ATOM 1378 N N . VAL A 1 175 ? -3.233 6.598 -23.344 1.00 54.59 175 VAL A N 1
ATOM 1379 C CA . VAL A 1 175 ? -2.187 6.320 -22.343 1.00 54.59 175 VAL A CA 1
ATOM 1380 C C . VAL A 1 175 ? -0.843 5.899 -22.949 1.00 54.59 175 VAL A C 1
ATOM 1382 O O . VAL A 1 175 ? 0.198 6.019 -22.312 1.00 54.59 175 VAL A O 1
ATOM 1385 N N . PHE A 1 176 ? -0.808 5.432 -24.198 1.00 56.41 176 PHE A N 1
ATOM 1386 C CA . PHE A 1 176 ? 0.396 4.778 -24.705 1.00 56.41 176 PHE A CA 1
ATOM 1387 C C . PHE A 1 176 ? 0.703 5.135 -26.157 1.00 56.41 176 PHE A C 1
ATOM 1389 O O . PHE A 1 176 ? -0.076 4.856 -27.070 1.00 56.41 176 PHE A O 1
ATOM 1396 N N . ASP A 1 177 ? 1.927 5.607 -26.397 1.00 50.75 177 ASP A N 1
ATOM 1397 C CA . ASP A 1 177 ? 2.629 5.352 -27.656 1.00 50.75 177 ASP A CA 1
ATOM 1398 C C . ASP A 1 177 ? 2.970 3.845 -27.682 1.00 50.75 177 ASP A C 1
ATOM 1400 O O . ASP A 1 177 ? 4.080 3.424 -27.371 1.00 50.75 177 ASP A O 1
ATOM 1404 N N . ARG A 1 178 ? 1.940 3.016 -27.929 1.00 51.50 178 ARG A N 1
ATOM 1405 C CA . ARG A 1 178 ? 1.843 1.549 -27.720 1.00 51.50 178 ARG A CA 1
ATOM 1406 C C . ARG A 1 178 ? 2.895 0.680 -28.412 1.00 51.50 178 ARG A C 1
ATOM 1408 O O . ARG A 1 178 ? 2.736 -0.539 -28.449 1.00 51.50 178 ARG A O 1
ATOM 1415 N N . LYS A 1 179 ? 3.903 1.250 -29.062 1.00 51.47 179 LYS A N 1
ATOM 1416 C CA . LYS A 1 179 ? 4.767 0.452 -29.930 1.00 51.47 179 LYS A CA 1
ATOM 1417 C C . LYS A 1 179 ? 5.719 -0.466 -29.170 1.00 51.47 179 LYS A C 1
ATOM 1419 O O . LYS A 1 179 ? 6.010 -1.520 -29.723 1.00 51.47 179 LYS A O 1
ATOM 1424 N N . ASP A 1 180 ? 6.089 -0.150 -27.924 1.00 50.66 180 ASP A N 1
ATOM 1425 C CA . ASP A 1 180 ? 7.166 -0.885 -27.240 1.00 50.66 180 ASP A CA 1
ATOM 1426 C C . ASP A 1 180 ? 6.903 -1.297 -25.770 1.00 50.66 180 ASP A C 1
ATOM 1428 O O . ASP A 1 180 ? 7.683 -2.081 -25.233 1.00 50.66 180 ASP A O 1
ATOM 1432 N N . GLU A 1 181 ? 5.817 -0.866 -25.110 1.00 62.62 181 GLU A N 1
ATOM 1433 C CA . GLU A 1 181 ? 5.571 -1.176 -23.684 1.00 62.62 181 GLU A CA 1
ATOM 1434 C C . GLU A 1 181 ? 4.314 -2.044 -23.480 1.00 62.62 181 GLU A C 1
ATOM 1436 O O . GLU A 1 181 ? 3.199 -1.670 -23.851 1.00 62.62 181 GLU A O 1
ATOM 1441 N N . LYS A 1 182 ? 4.494 -3.240 -22.900 1.00 67.62 182 LYS A N 1
ATOM 1442 C CA . LYS A 1 182 ? 3.414 -4.183 -22.576 1.00 67.62 182 LYS A CA 1
ATOM 1443 C C . LYS A 1 182 ? 2.908 -3.896 -21.159 1.00 67.62 182 LYS A C 1
ATOM 1445 O O . LYS A 1 182 ? 3.659 -4.082 -20.208 1.00 67.62 182 LYS A O 1
ATOM 1450 N N . ILE A 1 183 ? 1.636 -3.514 -21.024 1.00 76.44 183 ILE A N 1
ATOM 1451 C CA . ILE A 1 183 ? 0.941 -3.522 -19.727 1.00 76.44 183 ILE A CA 1
ATOM 1452 C C . ILE A 1 183 ? 0.947 -4.966 -19.225 1.00 76.44 183 ILE A C 1
ATOM 1454 O O . ILE A 1 183 ? 0.456 -5.870 -19.909 1.00 76.44 183 ILE A O 1
ATOM 1458 N N . ASN A 1 184 ? 1.548 -5.186 -18.065 1.00 83.06 184 ASN A N 1
ATOM 1459 C CA . ASN A 1 184 ? 1.627 -6.493 -17.437 1.00 83.06 184 ASN A CA 1
ATOM 1460 C C . ASN A 1 184 ? 1.373 -6.312 -15.951 1.00 83.06 184 ASN A C 1
ATOM 1462 O O . ASN A 1 184 ? 2.301 -5.929 -15.260 1.00 83.06 184 ASN A O 1
ATOM 1466 N N . ASN A 1 185 ? 0.158 -6.584 -15.476 1.00 86.19 185 ASN A N 1
ATOM 1467 C CA . ASN A 1 185 ? -0.177 -6.483 -14.053 1.00 86.19 185 ASN A CA 1
ATOM 1468 C C . ASN A 1 185 ? 0.385 -7.646 -13.229 1.00 86.19 185 ASN A C 1
ATOM 1470 O O . ASN A 1 185 ? 0.425 -7.533 -12.014 1.00 86.19 185 ASN A O 1
ATOM 1474 N N . ASP A 1 186 ? 0.864 -8.719 -13.865 1.00 91.12 186 ASP A N 1
ATOM 1475 C CA . ASP A 1 186 ? 1.348 -9.914 -13.165 1.00 91.12 186 ASP A CA 1
ATOM 1476 C C . ASP A 1 186 ? 2.759 -9.733 -12.576 1.00 91.12 186 ASP A C 1
ATOM 1478 O O . ASP A 1 186 ? 3.233 -10.592 -11.838 1.00 91.12 186 ASP A O 1
ATOM 1482 N N . TRP A 1 187 ? 3.421 -8.600 -12.848 1.00 94.50 187 TRP A N 1
ATOM 1483 C CA . TRP A 1 187 ? 4.766 -8.302 -12.339 1.00 94.50 187 TRP A CA 1
ATOM 1484 C C . TRP A 1 187 ? 4.874 -8.352 -10.813 1.00 94.50 187 TRP A C 1
ATOM 1486 O O . TRP A 1 187 ? 5.950 -8.615 -10.284 1.00 94.50 187 TRP A O 1
ATOM 1496 N N . ILE A 1 188 ? 3.771 -8.096 -10.107 1.00 95.81 188 ILE A N 1
ATOM 1497 C CA . ILE A 1 188 ? 3.711 -8.193 -8.648 1.00 95.81 188 ILE A CA 1
ATOM 1498 C C . ILE A 1 188 ? 3.973 -9.627 -8.173 1.00 95.81 188 ILE A C 1
ATOM 1500 O O . ILE A 1 188 ? 4.682 -9.814 -7.195 1.00 95.81 188 ILE A O 1
ATOM 1504 N N . TYR A 1 189 ? 3.481 -10.635 -8.897 1.00 94.06 189 TYR A N 1
ATOM 1505 C CA . TYR A 1 189 ? 3.665 -12.044 -8.547 1.00 94.06 189 TYR A CA 1
ATOM 1506 C C . TYR A 1 189 ? 5.079 -12.501 -8.882 1.00 94.06 189 TYR A C 1
ATOM 1508 O O . TYR A 1 189 ? 5.678 -13.256 -8.127 1.00 94.06 189 TYR A O 1
ATOM 1516 N N . ASP A 1 190 ? 5.648 -11.977 -9.971 1.00 94.75 190 ASP A N 1
ATOM 1517 C CA . ASP A 1 190 ? 7.061 -12.187 -10.287 1.00 94.75 190 ASP A CA 1
ATOM 1518 C C . ASP A 1 190 ? 7.980 -11.537 -9.230 1.00 94.75 190 ASP A C 1
ATOM 1520 O O . ASP A 1 190 ? 9.067 -12.046 -8.966 1.00 94.75 190 ASP A O 1
ATOM 1524 N N . LEU A 1 191 ? 7.566 -10.416 -8.620 1.00 95.69 191 LEU A N 1
ATOM 1525 C CA . LEU A 1 191 ? 8.307 -9.763 -7.535 1.00 95.69 191 LEU A CA 1
ATOM 1526 C C . LEU A 1 191 ? 8.186 -10.518 -6.203 1.00 95.69 191 LEU A C 1
ATOM 1528 O O . LEU A 1 191 ? 9.164 -10.572 -5.460 1.00 95.69 191 LEU A O 1
ATOM 1532 N N . PHE A 1 192 ? 7.004 -11.047 -5.884 1.00 94.38 192 PHE A N 1
ATOM 1533 C CA . PHE A 1 192 ? 6.763 -11.783 -4.638 1.00 94.38 192 PHE A CA 1
ATOM 1534 C C . PHE A 1 192 ? 7.243 -13.242 -4.708 1.00 94.38 192 PHE A C 1
ATOM 1536 O O . PHE A 1 192 ? 7.520 -13.836 -3.674 1.00 94.38 192 PHE A O 1
ATOM 1543 N N . ASP A 1 193 ? 7.404 -13.794 -5.917 1.00 93.75 193 ASP A N 1
ATOM 1544 C CA . ASP A 1 193 ? 7.658 -15.222 -6.183 1.00 93.75 193 ASP A CA 1
ATOM 1545 C C . ASP A 1 193 ? 6.514 -16.143 -5.701 1.00 93.75 193 ASP A C 1
ATOM 1547 O O . ASP A 1 193 ? 6.692 -17.342 -5.481 1.00 93.75 193 ASP A O 1
ATOM 1551 N N . ASP A 1 194 ? 5.307 -15.587 -5.560 1.00 93.75 194 ASP A N 1
ATOM 1552 C CA . ASP A 1 194 ? 4.094 -16.298 -5.170 1.00 93.75 194 ASP A CA 1
ATOM 1553 C C . ASP A 1 194 ? 2.810 -15.546 -5.591 1.00 93.75 194 ASP A C 1
ATOM 1555 O O . ASP A 1 194 ? 2.833 -14.527 -6.285 1.00 93.75 194 ASP A O 1
ATOM 1559 N N . SER A 1 195 ? 1.656 -16.087 -5.193 1.00 94.38 195 SER A N 1
ATOM 1560 C CA . SER A 1 195 ? 0.342 -15.440 -5.314 1.00 94.38 195 SER A CA 1
ATOM 1561 C C . SER A 1 195 ? -0.381 -15.392 -3.964 1.00 94.38 195 SER A C 1
ATOM 1563 O O . SER A 1 195 ? -1.617 -15.468 -3.893 1.00 94.38 195 SER A O 1
ATOM 1565 N N . ASP A 1 196 ? 0.384 -15.353 -2.879 1.00 95.19 196 ASP A N 1
ATOM 1566 C CA . ASP A 1 196 ? -0.110 -15.547 -1.520 1.00 95.19 196 ASP A CA 1
ATOM 1567 C C . ASP A 1 196 ? -0.948 -14.350 -1.063 1.00 95.19 196 ASP A C 1
ATOM 1569 O O . ASP A 1 196 ? -1.984 -14.542 -0.421 1.00 95.19 196 ASP A O 1
ATOM 1573 N N . ILE A 1 197 ? -0.609 -13.134 -1.509 1.00 95.19 197 ILE A N 1
ATOM 1574 C CA . ILE A 1 197 ? -1.409 -11.927 -1.256 1.00 95.19 197 ILE A CA 1
ATOM 1575 C C . ILE A 1 197 ? -2.871 -12.102 -1.708 1.00 95.19 197 ILE A C 1
ATOM 1577 O O . ILE A 1 197 ? -3.797 -11.830 -0.944 1.00 95.19 197 ILE A O 1
ATOM 1581 N N . ILE A 1 198 ? -3.111 -12.650 -2.906 1.00 95.50 198 ILE A N 1
ATOM 1582 C CA . ILE A 1 198 ? -4.465 -12.918 -3.417 1.00 95.50 198 ILE A CA 1
ATOM 1583 C C . ILE A 1 198 ? -5.094 -14.098 -2.687 1.00 95.50 198 ILE A C 1
ATOM 1585 O O . ILE A 1 198 ? -6.254 -14.041 -2.263 1.00 95.50 198 ILE A O 1
ATOM 1589 N N . THR A 1 199 ? -4.327 -15.176 -2.541 1.00 95.19 199 THR A N 1
ATOM 1590 C CA . THR A 1 199 ? -4.810 -16.430 -1.959 1.00 95.19 199 THR A CA 1
ATOM 1591 C C . THR A 1 199 ? -5.294 -16.217 -0.528 1.00 95.19 199 THR A C 1
ATOM 1593 O O . THR A 1 199 ? -6.378 -16.670 -0.165 1.00 95.19 199 THR A O 1
ATOM 1596 N N . PHE A 1 200 ? -4.531 -15.494 0.286 1.00 96.38 200 PHE A N 1
ATOM 1597 C CA . PHE A 1 200 ? -4.816 -15.352 1.707 1.00 96.38 200 PHE A CA 1
ATOM 1598 C C . PHE A 1 200 ? -5.625 -14.110 2.055 1.00 96.38 200 PHE A C 1
ATOM 1600 O O . PHE A 1 200 ? -6.385 -14.164 3.022 1.00 96.38 200 PHE A O 1
ATOM 1607 N N . LEU A 1 201 ? -5.505 -13.012 1.302 1.00 96.75 201 LEU A N 1
ATOM 1608 C CA . LEU A 1 201 ? -6.207 -11.772 1.648 1.00 96.75 201 LEU A CA 1
ATOM 1609 C C . LEU A 1 201 ? -7.496 -11.537 0.850 1.00 96.75 201 LEU A C 1
ATOM 1611 O O . LEU A 1 201 ? -8.389 -10.861 1.361 1.00 96.75 201 LEU A O 1
ATOM 1615 N N . TYR A 1 202 ? -7.632 -12.118 -0.348 1.00 95.50 202 TYR A N 1
ATOM 1616 C CA . TYR A 1 202 ? -8.731 -11.802 -1.274 1.00 95.50 202 TYR A CA 1
ATOM 1617 C C . TYR A 1 202 ? -9.554 -13.015 -1.758 1.00 95.50 202 TYR A C 1
ATOM 1619 O O . TYR A 1 202 ? -10.496 -12.833 -2.525 1.00 95.50 202 TYR A O 1
ATOM 1627 N N . SER A 1 203 ? -9.266 -14.244 -1.305 1.00 93.81 203 SER A N 1
ATOM 1628 C CA . SER A 1 203 ? -9.954 -15.473 -1.774 1.00 93.81 203 SER A CA 1
ATOM 1629 C C . SER A 1 203 ? -10.991 -16.060 -0.798 1.00 93.81 203 SER A C 1
ATOM 1631 O O . SER A 1 203 ? -11.232 -17.267 -0.809 1.00 93.81 203 SER A O 1
ATOM 1633 N N . ASP A 1 204 ? -11.603 -15.237 0.060 1.00 91.50 204 ASP A N 1
ATOM 1634 C CA . ASP A 1 204 ? -12.629 -15.654 1.038 1.00 91.50 204 ASP A CA 1
ATOM 1635 C C . ASP A 1 204 ? -12.193 -16.807 1.976 1.00 91.50 204 ASP A C 1
ATOM 1637 O O . ASP A 1 204 ? -12.984 -17.681 2.351 1.00 91.50 204 ASP A O 1
ATOM 1641 N N . ILE A 1 205 ? -10.919 -16.814 2.386 1.00 92.75 205 ILE A N 1
ATOM 1642 C CA . ILE A 1 205 ? -10.359 -17.784 3.337 1.00 92.75 205 ILE A CA 1
ATOM 1643 C C . ILE A 1 205 ? -10.254 -17.155 4.726 1.00 92.75 205 ILE A C 1
ATOM 1645 O O . ILE A 1 205 ? -9.677 -16.084 4.895 1.00 92.75 205 ILE A O 1
ATOM 1649 N N . TRP A 1 206 ? -10.745 -17.870 5.743 1.00 95.31 206 TRP A N 1
ATOM 1650 C CA . TRP A 1 206 ? -10.535 -17.477 7.134 1.00 95.31 206 TRP A CA 1
ATOM 1651 C C . TRP A 1 206 ? -9.103 -17.756 7.593 1.00 95.31 206 TRP A C 1
ATOM 1653 O O . TRP A 1 206 ? -8.689 -18.917 7.637 1.00 95.31 206 TRP A O 1
ATOM 1663 N N . LEU A 1 207 ? -8.373 -16.712 7.996 1.00 96.31 207 LEU A N 1
ATOM 1664 C CA . LEU A 1 207 ? -7.004 -16.853 8.495 1.00 96.31 207 LEU A CA 1
ATOM 1665 C C . LEU A 1 207 ? -6.990 -16.983 10.024 1.00 96.31 207 LEU A C 1
ATOM 1667 O O . LEU A 1 207 ? -7.522 -16.113 10.719 1.00 96.31 207 LEU A O 1
ATOM 1671 N N . PRO A 1 208 ? -6.387 -18.047 10.583 1.00 95.19 208 PRO A N 1
ATOM 1672 C CA . PRO A 1 208 ? -6.176 -18.138 12.020 1.00 95.19 208 PRO A CA 1
ATOM 1673 C C . PRO A 1 208 ? -5.105 -17.137 12.477 1.00 95.19 208 PRO A C 1
ATOM 1675 O O . PRO A 1 208 ? -4.279 -16.680 11.692 1.00 95.19 208 PRO A O 1
ATOM 1678 N N . GLY A 1 209 ? -5.125 -16.789 13.766 1.00 93.62 209 GLY A N 1
ATOM 1679 C CA . GLY A 1 209 ? -4.271 -15.736 14.328 1.00 93.62 209 GLY A CA 1
ATOM 1680 C C . GLY A 1 209 ? -2.772 -16.044 14.378 1.00 93.62 209 GLY A C 1
ATOM 1681 O O . GLY A 1 209 ? -2.021 -15.176 14.791 1.00 93.62 209 GLY A O 1
ATOM 1682 N N . ASP A 1 210 ? -2.353 -17.259 14.025 1.00 93.81 210 ASP A N 1
ATOM 1683 C CA . ASP A 1 210 ? -0.959 -17.700 13.898 1.00 93.81 210 ASP A CA 1
ATOM 1684 C C . ASP A 1 210 ? -0.480 -17.772 12.437 1.00 93.81 210 ASP A C 1
ATOM 1686 O O . ASP A 1 210 ? 0.663 -18.143 12.176 1.00 93.81 210 ASP A O 1
ATOM 1690 N N . HIS A 1 211 ? -1.346 -17.439 11.479 1.00 95.62 211 HIS A N 1
ATOM 1691 C CA . HIS A 1 211 ? -1.005 -17.411 10.063 1.00 95.62 211 HIS A CA 1
ATOM 1692 C C . HIS A 1 211 ? -0.244 -16.128 9.714 1.00 95.62 211 HIS A C 1
ATOM 1694 O O . HIS A 1 211 ? -0.721 -15.047 10.040 1.00 95.62 211 HIS A O 1
ATOM 1700 N N . THR A 1 212 ? 0.856 -16.213 8.961 1.00 94.38 212 THR A N 1
ATOM 1701 C CA . THR A 1 212 ? 1.685 -15.056 8.547 1.00 94.38 212 THR A CA 1
ATOM 1702 C C . THR A 1 212 ? 0.882 -13.909 7.918 1.00 94.38 212 THR A C 1
ATOM 1704 O O . THR A 1 212 ? 1.095 -12.745 8.229 1.00 94.38 212 THR A O 1
ATOM 1707 N N . TYR A 1 213 ? -0.116 -14.221 7.087 1.00 96.56 213 TYR A N 1
ATOM 1708 C CA . TYR A 1 213 ? -0.993 -13.211 6.471 1.00 96.56 213 TYR A CA 1
ATOM 1709 C C . TYR A 1 213 ? -2.116 -12.676 7.378 1.00 96.56 213 TYR A C 1
ATOM 1711 O O . TYR A 1 213 ? -2.899 -11.821 6.958 1.00 96.56 213 TYR A O 1
ATOM 1719 N N . HIS A 1 214 ? -2.237 -13.148 8.620 1.00 97.56 214 HIS A N 1
ATOM 1720 C CA . HIS A 1 214 ? -3.196 -12.584 9.562 1.00 97.56 214 HIS A CA 1
ATOM 1721 C C . HIS A 1 214 ? -2.790 -11.153 9.947 1.00 97.56 214 HIS A C 1
ATOM 1723 O O . HIS A 1 214 ? -1.615 -10.868 10.168 1.00 97.56 214 HIS A O 1
ATOM 1729 N N . PHE A 1 215 ? -3.768 -10.246 10.064 1.00 97.56 215 PHE A N 1
ATOM 1730 C CA . PHE A 1 215 ? -3.544 -8.806 10.272 1.00 97.56 215 PHE A CA 1
ATOM 1731 C C . PHE A 1 215 ? -2.561 -8.459 11.399 1.00 97.56 215 PHE A C 1
ATOM 1733 O O . PHE A 1 215 ? -1.813 -7.488 11.291 1.00 97.56 215 PHE A O 1
ATOM 1740 N N . SER A 1 216 ? -2.531 -9.255 12.472 1.00 96.44 216 SER A N 1
ATOM 1741 C CA . SER A 1 216 ? -1.602 -9.053 13.595 1.00 96.44 216 SER A CA 1
ATOM 1742 C C . SER A 1 216 ? -0.128 -9.028 13.189 1.00 96.44 216 SER A C 1
ATOM 1744 O O . SER A 1 216 ? 0.658 -8.411 13.902 1.00 96.44 216 SER A O 1
ATOM 1746 N N . HIS A 1 217 ? 0.221 -9.648 12.062 1.00 96.31 217 HIS A N 1
ATOM 1747 C CA . HIS A 1 217 ? 1.594 -9.829 11.599 1.00 96.31 217 HIS A CA 1
ATOM 1748 C C . HIS A 1 217 ? 1.989 -8.878 10.464 1.00 96.31 217 HIS A C 1
ATOM 1750 O O . HIS A 1 217 ? 3.149 -8.832 10.071 1.00 96.31 217 HIS A O 1
ATOM 1756 N N . TRP A 1 218 ? 1.073 -8.052 9.940 1.00 96.88 218 TRP A N 1
ATOM 1757 C CA . TRP A 1 218 ? 1.351 -7.263 8.730 1.00 96.88 218 TRP A CA 1
ATOM 1758 C C . TRP A 1 218 ? 2.534 -6.294 8.867 1.00 96.88 218 TRP A C 1
ATOM 1760 O O . TRP A 1 218 ? 3.248 -6.026 7.899 1.00 96.88 218 TRP A O 1
ATOM 1770 N N . GLY A 1 219 ? 2.762 -5.775 10.075 1.00 93.75 219 GLY A N 1
ATOM 1771 C CA . GLY A 1 219 ? 3.891 -4.896 10.383 1.00 93.75 2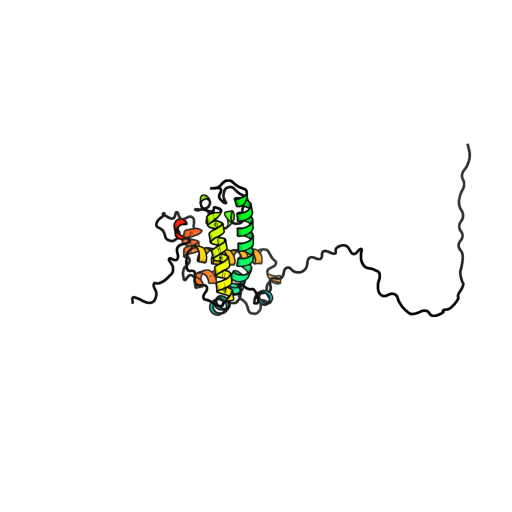19 GLY A CA 1
ATOM 1772 C C . GLY A 1 219 ? 5.202 -5.610 10.716 1.00 93.75 219 GLY A C 1
ATOM 1773 O O . GLY A 1 219 ? 6.221 -4.942 10.908 1.00 93.75 219 GLY A O 1
ATOM 1774 N N . GLU A 1 220 ? 5.185 -6.933 10.852 1.00 94.00 220 GLU A N 1
ATOM 1775 C CA . GLU A 1 220 ? 6.351 -7.719 11.234 1.00 94.00 220 GLU A CA 1
ATOM 1776 C C . GLU A 1 220 ? 7.272 -7.918 10.027 1.00 94.00 220 GLU A C 1
ATOM 1778 O O . GLU A 1 220 ? 6.831 -8.214 8.920 1.00 94.00 220 GLU A O 1
ATOM 1783 N N . LYS A 1 221 ? 8.584 -7.743 10.225 1.00 85.81 221 LYS A N 1
ATOM 1784 C CA . LYS A 1 221 ? 9.582 -7.902 9.154 1.00 85.81 221 LYS A CA 1
ATOM 1785 C C . LYS A 1 221 ? 9.938 -9.373 8.935 1.00 85.81 221 LYS A C 1
ATOM 1787 O O . LYS A 1 221 ? 11.102 -9.750 9.074 1.00 85.81 221 LYS A O 1
ATOM 1792 N N . GLU A 1 222 ? 8.933 -10.195 8.664 1.00 71.81 222 GLU A N 1
ATOM 1793 C CA . GLU A 1 222 ? 9.050 -11.657 8.610 1.00 71.81 222 GLU A CA 1
ATOM 1794 C C . GLU A 1 222 ? 9.778 -12.155 7.359 1.00 71.81 222 GLU A C 1
ATOM 1796 O O . GLU A 1 222 ? 10.377 -13.227 7.389 1.00 71.81 222 GLU A O 1
ATOM 1801 N N . PHE A 1 223 ? 9.827 -11.355 6.292 1.00 73.06 223 PHE A N 1
ATOM 1802 C CA . PHE A 1 223 ? 10.430 -11.775 5.022 1.00 73.06 223 PHE A CA 1
ATOM 1803 C C . PHE A 1 223 ? 11.963 -11.610 4.982 1.00 73.06 223 PHE A C 1
ATOM 1805 O O . PHE A 1 223 ? 12.603 -11.912 3.979 1.00 73.06 223 PHE A O 1
ATOM 1812 N N . ASN A 1 224 ? 12.605 -11.181 6.082 1.00 50.84 224 ASN A N 1
ATOM 1813 C CA . ASN A 1 224 ? 14.067 -11.089 6.150 1.00 50.84 224 ASN A CA 1
ATOM 1814 C C . ASN A 1 224 ? 14.747 -12.362 6.700 1.00 50.84 224 ASN A C 1
ATOM 1816 O O . ASN A 1 224 ? 14.692 -12.656 7.893 1.00 50.84 224 ASN A O 1
ATOM 1820 N N . ALA A 1 225 ? 15.545 -12.966 5.806 1.00 41.69 225 ALA A N 1
ATOM 1821 C CA . ALA A 1 225 ? 16.663 -13.903 5.990 1.00 41.69 225 ALA A CA 1
ATOM 1822 C C . ALA A 1 225 ? 16.379 -15.420 6.092 1.00 41.69 225 ALA A C 1
ATOM 1824 O O . ALA A 1 225 ? 16.759 -16.062 7.072 1.00 41.69 225 ALA A O 1
ATOM 1825 N N . GLN A 1 226 ? 15.927 -16.033 4.989 1.00 40.22 226 GLN A N 1
ATOM 1826 C CA . GLN A 1 226 ? 16.314 -17.409 4.624 1.00 40.22 226 GLN A CA 1
ATOM 1827 C C . GLN A 1 226 ? 16.595 -17.556 3.116 1.00 40.22 226 GLN A C 1
ATOM 1829 O O . GLN A 1 226 ? 15.778 -18.080 2.376 1.00 40.22 226 GLN A O 1
ATOM 1834 N N . ALA A 1 227 ? 17.785 -17.144 2.658 1.00 41.41 227 ALA A N 1
ATOM 1835 C CA . ALA A 1 227 ? 18.303 -17.588 1.352 1.00 41.41 227 ALA A CA 1
ATOM 1836 C C . ALA A 1 227 ? 19.842 -17.680 1.253 1.00 41.41 227 ALA A C 1
ATOM 1838 O O . ALA A 1 227 ? 20.380 -17.699 0.154 1.00 41.41 227 ALA A O 1
ATOM 1839 N N . PHE A 1 228 ? 20.583 -17.771 2.370 1.00 39.56 228 PHE A N 1
ATOM 1840 C CA . PHE A 1 228 ? 22.025 -18.102 2.309 1.00 39.56 228 PHE A CA 1
ATOM 1841 C C . PHE A 1 228 ? 22.549 -19.071 3.372 1.00 39.56 228 PHE A C 1
ATOM 1843 O O . PHE A 1 228 ? 23.760 -19.246 3.498 1.00 39.56 228 PHE A O 1
ATOM 1850 N N . LEU A 1 229 ? 21.682 -19.785 4.091 1.00 36.28 229 LEU A N 1
ATOM 1851 C CA . LEU A 1 229 ? 22.115 -20.955 4.853 1.00 36.28 229 LEU A CA 1
ATOM 1852 C C . LEU A 1 229 ? 21.096 -22.084 4.695 1.00 36.28 229 LEU A C 1
ATOM 1854 O O . LEU A 1 229 ? 20.016 -22.014 5.26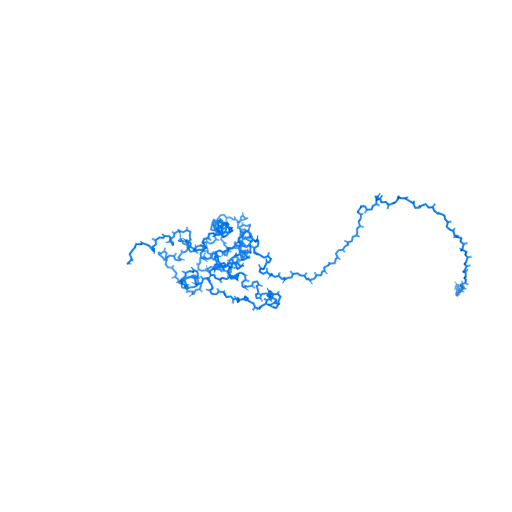7 1.00 36.28 229 LEU A O 1
ATOM 1858 N N . GLN A 1 230 ? 21.545 -23.133 3.995 1.00 34.22 230 GLN A N 1
ATOM 1859 C CA . GLN A 1 230 ? 20.961 -24.470 3.790 1.00 34.22 230 GLN A CA 1
ATOM 1860 C C . GLN A 1 230 ? 20.277 -24.722 2.435 1.00 34.22 230 GLN A C 1
ATOM 1862 O O . GLN A 1 230 ? 19.056 -24.775 2.347 1.00 34.22 230 GLN A O 1
ATOM 1867 N N . GLN A 1 231 ? 21.082 -25.022 1.409 1.00 37.03 231 GLN A N 1
ATOM 1868 C CA . GLN A 1 231 ? 21.305 -26.399 0.925 1.00 37.03 231 GLN A CA 1
ATOM 1869 C C . GLN A 1 231 ? 22.520 -26.459 -0.006 1.00 37.03 231 GLN A C 1
ATOM 1871 O O . GLN A 1 231 ? 22.631 -25.588 -0.894 1.00 37.03 231 GLN A O 1
#

Radius of gyration: 30.92 Å; Cα contacts (8 Å, |Δi|>4): 240; chains: 1; bounding box: 82×93×65 Å

Foldseek 3Di:
DDDDDDDDDDDDDDDDDDDDDDDDDDDDDDDPDDDDDDDDDPDDPEAELVVCCPQLLQAPQCCVPPNSLLSCLLRVLLVVVLVQLVVVLVQQVVDDPQDFPVNTPGPVLVVFQVVCRSVHHNVNSVLLNVVSVVNSNCRSVNHDLQDQFLSSLSSSLSSLVVVVVSCVVDDVVRYDPPPDDDNDSCSSCVSNVHPVNCVPRPVPDDDDPPDRNPPVNRSPRVNPDDDPDDD

Mean predicted aligned error: 13.17 Å

Sequence (231 aa):
MAHKPTPSSKEPNMKSRNKPNESEKTIEEENTMKSTTKNNSQDDTTLAVKDYRDHEAWSASLEEHFGSWAALSFAFGSDFLLEEIEQDLIGLKTKPAGTHLGQVVSPLADILPQQFLISYDYNFLWQMRCELINMRKRAGNGASMEARSVLEELIIYLCNDETAGYIESIDANVVFDRKDEKINNDWIYDLFDDSDIITFLYSDIWLPGDHTYHFSHWGEKEFNAQAFLQQ

Nearest PDB structures (foldseek):
  5xdd-assembly1_A  TM=2.314E-01  e=9.999E+00  Paenibacillus sp. A11-2

pLDDT: mean 78.82, std 25.06, range [27.62, 98.75]